Protein AF-A0A8H4WM80-F1 (afdb_monomer_lite)

Secondary structure (DSSP, 8-state):
--SHHHHHHHHHHHHHHHHHHHH-TTS-HHHHHHHHHHHHHHTTSTTHHHHHHHHHH-TTS-HHHHHHHHHHHHHHHHHSTTT--HHHHHHHHHHHHHHHHT--TTS-HHHHHHHHHHHHHHHHHHBTTTBTTHHHHHHHHHHH-HHHHHHHHHHHHHHHIIIIII--HHHHHTHHHHHHHHHHHHSPP-

Foldseek 3Di:
DPPPVVVLVVVLVLLLVLLCLLPDPPHDPVSNVVSVVVLVVLLVDPCLLVSLLVQLLDPPHDLSSNVSSLVSLVSCCPVCVVVDDPVRLVVSQVSLLSSLLRDDPPRDPVSLLSSLLSNLSSCLRPDPNPPPCVLVSLVVQCPNDPSSVVSSVSNLVNLCCCQPPVVPPSNVVVNVVSVVVSVPSVDDDD

Structure (mmCIF, N/CA/C/O backbone):
data_AF-A0A8H4WM80-F1
#
_entry.id   AF-A0A8H4WM80-F1
#
loop_
_atom_site.group_PDB
_atom_site.id
_atom_site.type_symbol
_atom_site.label_atom_id
_atom_site.label_alt_id
_atom_site.label_comp_id
_atom_site.label_asym_id
_atom_site.label_entity_id
_atom_site.label_seq_id
_atom_site.pdbx_PDB_ins_code
_atom_site.Cartn_x
_atom_site.Cartn_y
_atom_site.Cartn_z
_atom_site.occupancy
_atom_site.B_iso_or_equiv
_atom_site.auth_seq_id
_atom_site.auth_comp_id
_atom_site.auth_asym_id
_atom_site.auth_atom_id
_atom_site.pdbx_PDB_model_num
ATOM 1 N N . MET A 1 1 ? -9.226 19.146 -26.123 1.00 34.75 1 MET A N 1
ATOM 2 C CA . MET A 1 1 ? -9.081 18.471 -24.814 1.00 34.75 1 MET A CA 1
ATOM 3 C C . MET A 1 1 ? -8.997 16.954 -25.013 1.00 34.75 1 MET A C 1
ATOM 5 O O . MET A 1 1 ? -9.948 16.258 -24.701 1.00 34.75 1 MET A O 1
ATOM 9 N N . ALA A 1 2 ? -7.896 16.445 -25.583 1.00 35.19 2 ALA A N 1
ATOM 10 C CA . ALA A 1 2 ? -7.710 15.005 -25.851 1.00 35.19 2 ALA A CA 1
ATOM 11 C C . ALA A 1 2 ? -6.268 14.506 -25.602 1.00 35.19 2 ALA A C 1
ATOM 13 O O . ALA A 1 2 ? -5.968 13.344 -25.833 1.00 35.19 2 ALA A O 1
ATOM 14 N N . THR A 1 3 ? -5.367 15.365 -25.119 1.00 41.47 3 THR A N 1
ATOM 15 C CA . THR A 1 3 ? -3.924 15.079 -25.033 1.00 41.47 3 THR A CA 1
ATOM 16 C C . THR A 1 3 ? -3.494 14.412 -23.722 1.00 41.47 3 THR A C 1
ATOM 18 O O . THR A 1 3 ? -2.437 13.796 -23.679 1.00 41.47 3 THR A O 1
ATOM 21 N N . GLY A 1 4 ? -4.309 14.485 -22.662 1.00 41.50 4 GLY A N 1
ATOM 22 C CA . GLY A 1 4 ? -3.942 13.956 -21.340 1.00 41.50 4 GLY A CA 1
ATOM 23 C C . GLY A 1 4 ? -3.995 12.428 -21.211 1.00 41.50 4 GLY A C 1
ATOM 24 O O . GLY A 1 4 ? -3.242 11.869 -20.428 1.00 41.50 4 GLY A O 1
ATOM 25 N N . GLY A 1 5 ? -4.852 11.744 -21.981 1.00 45.94 5 GLY A N 1
ATOM 26 C CA . GLY A 1 5 ? -4.987 10.277 -21.933 1.00 45.94 5 GLY A CA 1
ATOM 27 C C . GLY A 1 5 ? -3.975 9.514 -22.798 1.00 45.94 5 GLY A C 1
ATOM 28 O O . GLY A 1 5 ? -3.669 8.359 -22.518 1.00 45.94 5 GLY A O 1
ATOM 29 N N . GLN A 1 6 ? -3.441 10.151 -23.844 1.00 43.59 6 GLN A N 1
ATOM 30 C CA . GLN A 1 6 ? -2.427 9.548 -24.718 1.00 43.59 6 GLN A CA 1
ATOM 31 C C . GLN A 1 6 ? -1.041 9.573 -24.068 1.00 43.59 6 GLN A C 1
ATOM 33 O O . GLN A 1 6 ? -0.398 8.535 -23.982 1.00 43.59 6 GLN A O 1
ATOM 38 N N . ALA A 1 7 ? -0.636 10.713 -23.496 1.00 54.78 7 ALA A N 1
ATOM 39 C CA . ALA A 1 7 ? 0.670 10.850 -22.848 1.00 54.78 7 ALA A CA 1
ATOM 40 C C . ALA A 1 7 ? 0.853 9.915 -21.635 1.00 54.78 7 ALA A C 1
ATOM 42 O O . ALA A 1 7 ? 1.953 9.431 -21.379 1.00 54.78 7 ALA A O 1
ATOM 43 N N . THR A 1 8 ? -0.222 9.634 -20.892 1.00 60.53 8 THR A N 1
ATOM 44 C CA . THR A 1 8 ? -0.188 8.678 -19.775 1.00 60.53 8 THR A CA 1
ATOM 45 C C . THR A 1 8 ? -0.074 7.234 -20.252 1.00 60.53 8 THR A C 1
ATOM 47 O O . THR A 1 8 ? 0.599 6.437 -19.606 1.00 60.53 8 THR A O 1
ATOM 50 N N . THR A 1 9 ? -0.686 6.898 -21.390 1.00 64.19 9 THR A N 1
ATOM 51 C CA . THR A 1 9 ? -0.608 5.557 -21.984 1.00 64.19 9 THR A CA 1
ATOM 52 C C . THR A 1 9 ? 0.788 5.281 -22.539 1.00 64.19 9 THR A C 1
ATOM 54 O O . THR A 1 9 ? 1.348 4.220 -22.268 1.00 64.19 9 THR A O 1
ATOM 57 N N . ASP A 1 10 ? 1.384 6.264 -23.217 1.00 66.19 10 ASP A N 1
ATOM 58 C CA . ASP A 1 10 ? 2.749 6.160 -23.741 1.00 66.19 10 ASP A CA 1
ATOM 59 C C . ASP A 1 10 ? 3.769 6.016 -22.596 1.00 66.19 10 ASP A C 1
ATOM 61 O O . ASP A 1 10 ? 4.594 5.105 -22.604 1.00 66.19 10 ASP A O 1
ATOM 65 N N . GLY A 1 11 ? 3.632 6.812 -21.526 1.00 81.44 11 GLY A N 1
ATOM 66 C CA . GLY A 1 11 ? 4.509 6.704 -20.356 1.00 81.44 11 GLY A CA 1
ATOM 67 C C . GLY A 1 11 ? 4.400 5.371 -19.599 1.00 81.44 11 GLY A C 1
ATOM 68 O O . GLY A 1 11 ? 5.382 4.922 -19.008 1.00 81.44 11 GLY A O 1
ATOM 69 N N . MET A 1 12 ? 3.235 4.712 -19.614 1.00 86.50 12 MET A N 1
ATOM 70 C CA . MET A 1 12 ? 3.079 3.371 -19.031 1.00 86.50 12 MET A CA 1
ATOM 71 C C . MET A 1 12 ? 3.786 2.301 -19.865 1.00 86.50 12 MET A C 1
ATOM 73 O O . MET A 1 12 ? 4.418 1.412 -19.293 1.00 86.50 12 MET A O 1
ATOM 77 N N . ALA A 1 13 ? 3.716 2.395 -21.196 1.00 89.31 13 ALA A N 1
ATOM 78 C CA . ALA A 1 13 ? 4.417 1.474 -22.085 1.00 89.31 13 ALA A CA 1
ATOM 79 C C . ALA A 1 13 ? 5.940 1.544 -21.877 1.00 89.31 13 ALA A C 1
ATOM 81 O O . ALA A 1 13 ? 6.593 0.504 -21.777 1.00 89.31 13 ALA A O 1
ATOM 82 N N . ASP A 1 14 ? 6.487 2.751 -21.701 1.00 92.44 14 ASP A N 1
ATOM 83 C CA . ASP A 1 14 ? 7.913 2.955 -21.424 1.00 92.44 14 ASP A CA 1
ATOM 84 C C . ASP A 1 14 ? 8.349 2.329 -20.088 1.00 92.44 14 ASP A C 1
ATOM 86 O O . ASP A 1 14 ? 9.414 1.715 -19.998 1.00 92.44 14 ASP A O 1
ATOM 90 N N . ILE A 1 15 ? 7.517 2.432 -19.042 1.00 93.94 15 ILE A N 1
ATOM 91 C CA . ILE A 1 15 ? 7.779 1.795 -17.738 1.00 93.94 15 ILE A CA 1
ATOM 92 C C . ILE A 1 15 ? 7.809 0.273 -17.872 1.00 93.94 15 ILE A C 1
ATOM 94 O O . ILE A 1 15 ? 8.716 -0.375 -17.346 1.00 93.94 15 ILE A O 1
ATOM 98 N N . ILE A 1 16 ? 6.829 -0.299 -18.572 1.00 93.31 16 ILE A N 1
ATOM 99 C CA . ILE A 1 16 ? 6.751 -1.746 -18.793 1.00 93.31 16 ILE A CA 1
ATOM 100 C C . ILE A 1 16 ? 7.993 -2.219 -19.550 1.00 93.31 16 ILE A C 1
ATOM 102 O O . ILE A 1 16 ? 8.654 -3.162 -19.113 1.00 93.31 16 ILE A O 1
ATOM 106 N N . HIS A 1 17 ? 8.371 -1.511 -20.615 1.00 93.56 17 HIS A N 1
ATOM 107 C CA . HIS A 1 17 ? 9.564 -1.834 -21.384 1.00 93.56 17 HIS A CA 1
ATOM 108 C C . HIS A 1 17 ? 10.844 -1.760 -20.536 1.00 93.56 17 HIS A C 1
ATOM 110 O O . HIS A 1 17 ? 11.667 -2.676 -20.566 1.00 93.56 17 HIS A O 1
ATOM 116 N N . ALA A 1 18 ? 11.005 -0.715 -19.721 1.00 94.69 18 ALA A N 1
ATOM 117 C CA . ALA A 1 18 ? 12.163 -0.580 -18.841 1.00 94.69 18 ALA A CA 1
ATOM 118 C C . ALA A 1 18 ? 12.248 -1.709 -17.794 1.00 94.69 18 ALA A C 1
ATOM 120 O O . ALA A 1 18 ? 13.343 -2.193 -17.492 1.00 94.69 18 ALA A O 1
ATOM 121 N N . LEU A 1 19 ? 11.112 -2.181 -17.266 1.00 94.50 19 LEU A N 1
ATOM 122 C CA . LEU A 1 19 ? 11.066 -3.337 -16.360 1.00 94.50 19 LEU A CA 1
ATOM 123 C C . LEU A 1 19 ? 11.480 -4.639 -17.057 1.00 94.50 19 LEU A C 1
ATOM 125 O O . LEU A 1 19 ? 12.216 -5.442 -16.484 1.00 94.50 19 LEU A O 1
ATOM 129 N N . GLU A 1 20 ? 11.051 -4.848 -18.299 1.00 93.06 20 GLU A N 1
ATOM 130 C CA . GLU A 1 20 ? 11.458 -6.010 -19.095 1.00 93.06 20 GLU A CA 1
ATOM 131 C C . GLU A 1 20 ? 12.960 -5.987 -19.397 1.00 93.06 20 GLU A C 1
ATOM 133 O O . GLU A 1 20 ? 13.651 -6.995 -19.223 1.00 93.06 20 GLU A O 1
ATOM 138 N N . VAL A 1 21 ? 13.493 -4.827 -19.793 1.00 94.19 21 VAL A N 1
ATOM 139 C CA . VAL A 1 21 ? 14.924 -4.651 -20.066 1.00 94.19 21 VAL A CA 1
ATOM 140 C C . VAL A 1 21 ? 15.751 -4.881 -18.805 1.00 94.19 21 VAL A C 1
ATOM 142 O O . VAL A 1 21 ? 16.783 -5.556 -18.879 1.00 94.19 21 VAL A O 1
ATOM 145 N N . SER A 1 22 ? 15.320 -4.377 -17.647 1.00 93.44 22 SER A N 1
ATOM 146 C CA . SER A 1 22 ? 16.101 -4.499 -16.414 1.00 93.44 22 SER A CA 1
ATOM 147 C C . SER A 1 22 ? 16.168 -5.942 -15.893 1.00 93.44 22 SER A C 1
ATOM 149 O O . SER A 1 22 ? 17.223 -6.371 -15.412 1.00 93.44 22 SER A O 1
ATOM 151 N N . HIS A 1 23 ? 15.096 -6.720 -16.081 1.00 89.44 23 HIS A N 1
ATOM 152 C CA . HIS A 1 23 ? 15.002 -8.120 -15.651 1.00 89.44 23 HIS A CA 1
ATOM 153 C C . HIS A 1 23 ? 15.377 -9.155 -16.724 1.00 89.44 23 HIS A C 1
ATOM 155 O O . HIS A 1 23 ? 15.517 -10.338 -16.407 1.00 89.44 23 HIS A O 1
ATOM 161 N N . SER A 1 24 ? 15.587 -8.749 -17.978 1.00 91.12 24 SER A N 1
ATOM 162 C CA . SER A 1 24 ? 16.011 -9.663 -19.041 1.00 91.12 24 SER A CA 1
ATOM 163 C C . SER A 1 24 ? 17.460 -10.130 -18.833 1.00 91.12 24 SER A C 1
ATOM 165 O O . SER A 1 24 ? 18.360 -9.297 -18.683 1.00 91.12 24 SER A O 1
ATOM 167 N N . PRO A 1 25 ? 17.745 -11.448 -18.878 1.00 90.00 25 PRO A N 1
ATOM 168 C CA . PRO A 1 25 ? 19.105 -11.975 -18.755 1.00 90.00 25 PRO A CA 1
ATOM 169 C C . PRO A 1 25 ? 19.977 -11.652 -19.977 1.00 90.00 25 PRO A C 1
ATOM 171 O O . PRO A 1 25 ? 21.198 -11.750 -19.898 1.00 90.00 25 PRO A O 1
ATOM 174 N N . MET A 1 26 ? 19.366 -11.269 -21.102 1.00 91.44 26 MET A N 1
ATOM 175 C CA . MET A 1 26 ? 20.065 -10.935 -22.348 1.00 91.44 26 MET A CA 1
ATOM 176 C C . MET A 1 26 ? 20.439 -9.447 -22.443 1.00 91.44 26 MET A C 1
ATOM 178 O O . MET A 1 26 ? 21.188 -9.060 -23.338 1.00 91.44 26 MET A O 1
ATOM 182 N N . SER A 1 27 ? 19.939 -8.602 -21.534 1.00 90.69 27 SER A N 1
ATOM 183 C CA . SER A 1 27 ? 20.251 -7.171 -21.532 1.00 90.69 27 SER A CA 1
ATOM 184 C C . SER A 1 27 ? 21.697 -6.909 -21.123 1.00 90.69 27 SER A C 1
ATOM 186 O O . SER A 1 27 ? 22.195 -7.459 -20.130 1.00 90.69 27 SER A O 1
ATOM 188 N N . SER A 1 28 ? 22.354 -6.007 -21.855 1.00 94.38 28 SER A N 1
ATOM 189 C CA . SER A 1 28 ? 23.683 -5.517 -21.493 1.00 94.38 28 SER A CA 1
ATOM 190 C C . SER A 1 28 ? 23.639 -4.769 -20.156 1.00 94.38 28 SER A C 1
ATOM 192 O O . SER A 1 28 ? 22.605 -4.232 -19.753 1.00 94.38 28 SER A O 1
ATOM 194 N N . ASN A 1 29 ? 24.775 -4.704 -19.459 1.00 93.19 29 ASN A N 1
ATOM 195 C CA . ASN A 1 29 ? 24.857 -3.967 -18.193 1.00 93.19 29 ASN A CA 1
ATOM 196 C C . ASN A 1 29 ? 24.541 -2.476 -18.362 1.00 93.19 29 ASN A C 1
ATOM 198 O O . ASN A 1 29 ? 23.911 -1.899 -17.483 1.00 93.19 29 ASN A O 1
ATOM 202 N N . ALA A 1 30 ? 24.931 -1.877 -19.492 1.00 95.38 30 ALA A N 1
ATOM 203 C CA . ALA A 1 30 ? 24.647 -0.475 -19.784 1.00 95.38 30 ALA A CA 1
ATOM 204 C C . ALA A 1 30 ? 23.139 -0.221 -19.940 1.00 95.38 30 ALA A C 1
ATOM 206 O O . ALA A 1 30 ? 22.602 0.647 -19.261 1.00 95.38 30 ALA A O 1
ATOM 207 N N . LEU A 1 31 ? 22.446 -1.038 -20.746 1.00 94.38 31 LEU A N 1
ATOM 208 C CA . LEU A 1 31 ? 20.996 -0.913 -20.944 1.00 94.38 31 LEU A CA 1
ATOM 209 C C . LEU A 1 31 ? 20.218 -1.183 -19.653 1.00 94.38 31 LEU A C 1
ATOM 211 O O . LEU A 1 31 ? 19.249 -0.494 -19.352 1.00 94.38 31 LEU A O 1
ATOM 215 N N . ARG A 1 32 ? 20.660 -2.160 -18.852 1.00 95.69 32 ARG A N 1
ATOM 216 C CA . ARG A 1 32 ? 20.059 -2.431 -17.541 1.00 95.69 32 ARG A CA 1
ATOM 217 C C . ARG A 1 32 ? 20.215 -1.244 -16.591 1.00 95.69 32 ARG A C 1
ATOM 219 O O . ARG A 1 32 ? 19.262 -0.912 -15.896 1.00 95.69 32 ARG A O 1
ATOM 226 N N . ALA A 1 33 ? 21.390 -0.616 -16.557 1.00 95.75 33 ALA A N 1
ATOM 227 C CA . ALA A 1 33 ? 21.631 0.555 -15.718 1.00 95.75 33 ALA A CA 1
ATOM 228 C C . ALA A 1 33 ? 20.761 1.748 -16.141 1.00 95.75 33 ALA A C 1
ATOM 230 O O . ALA A 1 33 ? 20.151 2.382 -15.284 1.00 95.75 33 ALA A O 1
ATOM 231 N N . GLU A 1 34 ? 20.646 2.003 -17.446 1.00 96.31 34 GLU A N 1
ATOM 232 C CA . GLU A 1 34 ? 19.784 3.053 -17.999 1.00 96.31 34 GLU A CA 1
ATOM 233 C C . GLU A 1 34 ? 18.306 2.813 -17.657 1.00 96.31 34 GLU A C 1
ATOM 235 O O . GLU A 1 34 ? 17.634 3.706 -17.140 1.00 96.31 34 GLU A O 1
ATOM 240 N N . ALA A 1 35 ? 17.818 1.583 -17.846 1.00 95.25 35 ALA A N 1
ATOM 241 C CA . ALA A 1 35 ? 16.449 1.211 -17.505 1.00 95.25 35 ALA A CA 1
ATOM 242 C C . ALA A 1 35 ? 16.156 1.378 -16.004 1.00 95.25 35 ALA A C 1
ATOM 244 O O . ALA A 1 35 ? 15.116 1.917 -15.632 1.00 95.25 35 ALA A O 1
ATOM 245 N N . LEU A 1 36 ? 17.076 0.962 -15.128 1.00 94.44 36 LEU A N 1
ATOM 246 C CA . LEU A 1 36 ? 16.924 1.147 -13.682 1.00 94.44 36 LEU A CA 1
ATOM 247 C C . LEU A 1 36 ? 16.935 2.628 -13.292 1.00 94.44 36 LEU A C 1
ATOM 249 O O . LEU A 1 36 ? 16.112 3.044 -12.483 1.00 94.44 36 LEU A O 1
ATOM 253 N N . GLN A 1 37 ? 17.815 3.435 -13.887 1.00 96.12 37 GLN A N 1
ATOM 254 C CA . GLN A 1 37 ? 17.854 4.876 -13.638 1.00 96.12 37 GLN A CA 1
ATOM 255 C C . GLN A 1 37 ? 16.545 5.558 -14.055 1.00 96.12 37 GLN A C 1
ATOM 257 O O . GLN A 1 37 ? 16.033 6.404 -13.321 1.00 96.12 37 GLN A O 1
ATOM 262 N N . PHE A 1 38 ? 15.982 5.163 -15.198 1.00 95.81 38 PHE A N 1
ATOM 263 C CA . PHE A 1 38 ? 14.671 5.627 -15.640 1.00 95.81 38 PHE A CA 1
ATOM 264 C C . PHE A 1 38 ? 13.560 5.227 -14.658 1.00 95.81 38 PHE A C 1
ATOM 266 O O . PHE A 1 38 ? 12.755 6.063 -14.257 1.00 95.81 38 PHE A O 1
ATOM 273 N N . LEU A 1 39 ? 13.525 3.970 -14.210 1.00 95.31 39 LEU A N 1
ATOM 274 C CA . LEU A 1 39 ? 12.522 3.510 -13.242 1.00 95.31 39 LEU A CA 1
ATOM 275 C C . LEU A 1 39 ? 12.625 4.248 -11.899 1.00 95.31 39 LEU A C 1
ATOM 277 O O . LEU A 1 39 ? 11.601 4.586 -11.305 1.00 95.31 39 LEU A O 1
ATOM 281 N N . GLU A 1 40 ? 13.838 4.550 -11.435 1.00 93.50 40 GLU A N 1
ATOM 282 C CA . GLU A 1 40 ? 14.041 5.366 -10.236 1.00 93.50 40 GLU A CA 1
ATOM 283 C C . GLU A 1 40 ? 13.559 6.808 -10.431 1.00 93.50 40 GLU A C 1
ATOM 285 O O . GLU A 1 40 ? 12.933 7.359 -9.525 1.00 93.50 40 GLU A O 1
ATOM 290 N N . SER A 1 41 ? 13.751 7.416 -11.609 1.00 93.81 41 SER A N 1
ATOM 291 C CA . SER A 1 41 ? 13.234 8.769 -11.854 1.00 93.81 41 SER A CA 1
ATOM 292 C C . SER A 1 41 ? 11.704 8.815 -11.791 1.00 93.81 41 SER A C 1
ATOM 294 O O . SER A 1 41 ? 11.141 9.791 -11.306 1.00 93.81 41 SER A O 1
ATOM 296 N N . LYS A 1 42 ? 11.018 7.733 -12.188 1.00 94.06 42 LYS A N 1
ATOM 297 C CA . LYS A 1 42 ? 9.548 7.636 -12.122 1.00 94.06 42 LYS A CA 1
ATOM 298 C C . LYS A 1 42 ? 8.969 7.650 -10.715 1.00 94.06 42 LYS A C 1
ATOM 300 O O . LYS A 1 42 ? 7.810 8.023 -10.552 1.00 94.06 42 LYS A O 1
ATOM 305 N N . LYS A 1 43 ? 9.755 7.327 -9.688 1.00 90.38 43 LYS A N 1
ATOM 306 C CA . LYS A 1 43 ? 9.329 7.472 -8.286 1.00 90.38 43 LYS A CA 1
ATOM 307 C C . LYS A 1 43 ? 9.154 8.930 -7.856 1.00 90.38 43 LYS A C 1
ATOM 309 O O . LYS A 1 43 ? 8.479 9.183 -6.860 1.00 90.38 43 LYS A O 1
ATOM 314 N N . GLN A 1 44 ? 9.773 9.865 -8.578 1.00 88.88 44 GLN A N 1
ATOM 315 C CA . GLN A 1 44 ? 9.749 11.300 -8.287 1.00 88.88 44 GLN A CA 1
ATOM 316 C C . GLN A 1 44 ? 8.733 12.069 -9.146 1.00 88.88 44 GLN A C 1
ATOM 318 O O . GLN A 1 44 ? 8.540 13.263 -8.925 1.00 88.88 44 GLN A O 1
ATOM 323 N N . ASP A 1 45 ? 8.076 11.406 -10.105 1.00 90.56 45 ASP A N 1
ATOM 324 C CA . ASP A 1 45 ? 7.056 12.032 -10.948 1.00 90.56 45 ASP A CA 1
ATOM 325 C C . ASP A 1 45 ? 5.845 12.471 -10.099 1.00 90.56 45 ASP A C 1
ATOM 327 O O . ASP A 1 45 ? 5.384 11.750 -9.213 1.00 90.56 45 ASP A O 1
ATOM 331 N N . GLU A 1 46 ? 5.253 13.624 -10.424 1.00 88.12 46 GLU A N 1
ATOM 332 C CA . GLU A 1 46 ? 4.069 14.168 -9.731 1.00 88.12 46 GLU A CA 1
ATOM 333 C C . GLU A 1 46 ? 2.888 13.179 -9.711 1.00 88.12 46 GLU A C 1
ATOM 335 O O . GLU A 1 46 ? 2.122 13.101 -8.751 1.00 88.12 46 GLU A O 1
ATOM 340 N N . HIS A 1 47 ? 2.756 12.376 -10.768 1.00 90.25 47 HIS A N 1
ATOM 341 C CA . HIS A 1 47 ? 1.690 11.388 -10.923 1.00 90.25 47 HIS A CA 1
ATOM 342 C C . HIS A 1 47 ? 2.100 9.966 -10.508 1.00 90.25 47 HIS A C 1
ATOM 344 O O . HIS A 1 47 ? 1.348 9.025 -10.772 1.00 90.25 47 HIS A O 1
ATOM 350 N N . ALA A 1 48 ? 3.245 9.789 -9.835 1.00 93.00 48 ALA A N 1
ATOM 351 C CA . ALA A 1 48 ? 3.775 8.479 -9.445 1.00 93.00 48 ALA A CA 1
ATOM 352 C C . ALA A 1 48 ? 2.750 7.617 -8.691 1.00 93.00 48 ALA A C 1
ATOM 354 O O . ALA A 1 48 ? 2.645 6.421 -8.955 1.00 93.00 48 ALA A O 1
ATOM 355 N N . ALA A 1 49 ? 1.936 8.218 -7.817 1.00 94.50 49 ALA A N 1
ATOM 356 C CA . ALA A 1 49 ? 0.898 7.499 -7.080 1.00 94.50 49 ALA A CA 1
ATOM 357 C C . ALA A 1 49 ? -0.176 6.900 -8.003 1.00 94.50 49 ALA A C 1
ATOM 359 O O . ALA A 1 49 ? -0.476 5.709 -7.924 1.00 94.50 49 ALA A O 1
ATOM 360 N N . ARG A 1 50 ? -0.726 7.706 -8.922 1.00 95.19 50 ARG A N 1
ATOM 361 C CA . ARG A 1 50 ? -1.754 7.245 -9.869 1.00 95.19 50 ARG A CA 1
ATOM 362 C C . ARG A 1 50 ? -1.195 6.199 -10.825 1.00 95.19 50 ARG A C 1
ATOM 364 O O . ARG A 1 50 ? -1.838 5.176 -11.039 1.00 95.19 50 ARG A O 1
ATOM 371 N N . THR A 1 51 ? 0.012 6.415 -11.345 1.00 95.62 51 THR A N 1
ATOM 372 C CA . THR A 1 51 ? 0.708 5.429 -12.182 1.00 95.62 51 THR A CA 1
ATOM 373 C C . THR A 1 51 ? 0.931 4.124 -11.419 1.00 95.62 51 THR A C 1
ATOM 375 O O . THR A 1 51 ? 0.615 3.053 -11.928 1.00 95.62 51 THR A O 1
ATOM 378 N N . GLY A 1 52 ? 1.395 4.202 -10.169 1.00 96.56 52 GLY A N 1
ATOM 379 C CA . GLY A 1 52 ? 1.600 3.040 -9.309 1.00 96.56 52 GLY A CA 1
ATOM 380 C C . GLY A 1 52 ? 0.327 2.229 -9.088 1.00 96.56 52 GLY A C 1
ATOM 381 O O . GLY A 1 52 ? 0.336 1.007 -9.239 1.00 96.56 52 GLY A O 1
ATOM 382 N N . PHE A 1 53 ? -0.790 2.909 -8.824 1.00 97.56 53 PHE A N 1
ATOM 383 C CA . PHE A 1 53 ? -2.098 2.273 -8.700 1.00 97.56 53 PHE A CA 1
ATOM 384 C C . PHE A 1 53 ? -2.543 1.569 -9.988 1.00 97.56 53 PHE A C 1
ATOM 386 O O . PHE A 1 53 ? -2.978 0.418 -9.928 1.00 97.56 53 PHE A O 1
ATOM 393 N N . LEU A 1 54 ? -2.419 2.213 -11.153 1.00 96.25 54 LEU A N 1
ATOM 394 C CA . LEU A 1 54 ? -2.793 1.603 -12.436 1.00 96.25 54 LEU A CA 1
ATOM 395 C C . LEU A 1 54 ? -1.967 0.341 -12.720 1.00 96.25 54 LEU A C 1
ATOM 397 O O . LEU A 1 54 ? -2.528 -0.697 -13.064 1.00 96.25 54 LEU A O 1
ATOM 401 N N . LEU A 1 55 ? -0.651 0.397 -12.492 1.00 96.00 55 LEU A N 1
ATOM 402 C CA . LEU A 1 55 ? 0.239 -0.748 -12.692 1.00 96.00 55 LEU A CA 1
ATOM 403 C C . LEU A 1 55 ? -0.065 -1.902 -11.725 1.00 96.00 55 LEU A C 1
ATOM 405 O O . LEU A 1 55 ? -0.044 -3.060 -12.139 1.00 96.00 55 LEU A O 1
ATOM 409 N N . ALA A 1 56 ? -0.357 -1.600 -10.455 1.00 96.75 56 ALA A N 1
ATOM 410 C CA . ALA A 1 56 ? -0.638 -2.604 -9.428 1.00 96.75 56 ALA A CA 1
ATOM 411 C C . ALA A 1 56 ? -2.028 -3.252 -9.563 1.00 96.75 56 ALA A C 1
ATOM 413 O O . ALA A 1 56 ? -2.171 -4.450 -9.301 1.00 96.75 56 ALA A O 1
ATOM 414 N N . SER A 1 57 ? -3.037 -2.469 -9.958 1.00 95.25 57 SER A N 1
ATOM 415 C CA . SER A 1 57 ? -4.448 -2.884 -9.971 1.00 95.25 57 SER A CA 1
ATOM 416 C C . SER A 1 57 ? -4.870 -3.680 -11.206 1.00 95.25 57 SER A C 1
ATOM 418 O O . SER A 1 57 ? -5.889 -4.374 -11.143 1.00 95.25 57 SER A O 1
ATOM 420 N N . ASP A 1 58 ? -4.124 -3.602 -12.311 1.00 93.50 58 ASP A N 1
ATOM 421 C CA . ASP A 1 58 ? -4.404 -4.411 -13.496 1.00 93.50 58 ASP A CA 1
ATOM 422 C C . ASP A 1 58 ? -3.935 -5.855 -13.283 1.00 93.50 58 ASP A C 1
ATOM 424 O O . ASP A 1 58 ? -2.746 -6.146 -13.144 1.00 93.50 58 ASP A O 1
ATOM 428 N N . ILE A 1 59 ? -4.893 -6.779 -13.273 1.00 90.50 59 ILE A N 1
ATOM 429 C CA . ILE A 1 59 ? -4.648 -8.210 -13.095 1.00 90.50 59 ILE A CA 1
ATOM 430 C C . ILE A 1 59 ? -3.881 -8.839 -14.263 1.00 90.50 59 ILE A C 1
ATOM 432 O O . ILE A 1 59 ? -3.238 -9.872 -14.085 1.00 90.50 59 ILE A O 1
ATOM 436 N N . ASN A 1 60 ? -3.937 -8.228 -15.447 1.00 91.62 60 ASN A N 1
ATOM 437 C CA . ASN A 1 60 ? -3.242 -8.728 -16.629 1.00 91.62 60 ASN A CA 1
ATOM 438 C C . ASN A 1 60 ? -1.748 -8.387 -16.599 1.00 91.62 60 ASN A C 1
ATOM 440 O O . ASN A 1 60 ? -0.965 -8.987 -17.337 1.00 91.62 60 ASN A O 1
ATOM 444 N N . ASN A 1 61 ? -1.339 -7.450 -15.738 1.00 92.88 61 ASN A N 1
ATOM 445 C CA . ASN A 1 61 ? 0.063 -7.114 -15.563 1.00 92.88 61 ASN A CA 1
ATOM 446 C C . ASN A 1 61 ? 0.821 -8.247 -14.873 1.00 92.88 61 ASN A C 1
ATOM 448 O O . ASN A 1 61 ? 0.336 -8.907 -13.949 1.00 92.88 61 ASN A O 1
ATOM 452 N N . SER A 1 62 ? 2.075 -8.426 -15.290 1.00 91.81 62 SER A N 1
ATOM 453 C CA . SER A 1 62 ? 2.961 -9.402 -14.668 1.00 91.81 62 SER A CA 1
ATOM 454 C C . SER A 1 62 ? 3.191 -9.078 -13.181 1.00 91.81 62 SER A C 1
ATOM 456 O O . SER A 1 62 ? 3.125 -7.911 -12.774 1.00 91.81 62 SER A O 1
ATOM 458 N N . PRO A 1 63 ? 3.533 -10.078 -12.346 1.00 90.88 63 PRO A N 1
ATOM 459 C CA . PRO A 1 63 ? 3.816 -9.848 -10.929 1.00 90.88 63 PRO A CA 1
ATOM 460 C C . PRO A 1 63 ? 4.939 -8.826 -10.687 1.00 90.88 63 PRO A C 1
ATOM 462 O O . PRO A 1 63 ? 4.923 -8.130 -9.672 1.00 90.88 63 PRO A O 1
ATOM 465 N N . LEU A 1 64 ? 5.880 -8.715 -11.633 1.00 92.12 64 LEU A N 1
ATOM 466 C CA . LEU A 1 64 ? 6.953 -7.723 -11.630 1.00 92.12 64 LEU A CA 1
ATOM 467 C C . LEU A 1 64 ? 6.410 -6.296 -11.794 1.00 92.12 64 LEU A C 1
ATOM 469 O O . LEU A 1 64 ? 6.735 -5.419 -10.996 1.00 92.12 64 LEU A O 1
ATOM 473 N N . ILE A 1 65 ? 5.555 -6.074 -12.796 1.00 95.06 65 ILE A N 1
ATOM 474 C CA . ILE A 1 65 ? 4.948 -4.763 -13.069 1.00 95.06 65 ILE A CA 1
ATOM 475 C C . ILE A 1 65 ? 4.072 -4.333 -11.894 1.00 95.06 65 ILE A C 1
ATOM 477 O O . ILE A 1 65 ? 4.189 -3.211 -11.399 1.00 95.06 65 ILE A O 1
ATOM 481 N N . ARG A 1 66 ? 3.247 -5.254 -11.387 1.00 95.69 66 ARG A N 1
ATOM 482 C CA . ARG A 1 66 ? 2.384 -4.989 -10.233 1.00 95.69 66 ARG A CA 1
ATOM 483 C C . ARG A 1 66 ? 3.196 -4.644 -8.986 1.00 95.69 66 ARG A C 1
ATOM 485 O O . ARG A 1 66 ? 2.840 -3.719 -8.261 1.00 95.69 66 ARG A O 1
ATOM 492 N N . HIS A 1 67 ? 4.312 -5.340 -8.758 1.00 95.00 67 HIS A N 1
ATOM 493 C CA . HIS A 1 67 ? 5.223 -5.039 -7.654 1.00 95.00 67 HIS A CA 1
ATOM 494 C C . HIS A 1 67 ? 5.852 -3.648 -7.781 1.00 95.00 67 HIS A C 1
ATOM 496 O O . HIS A 1 67 ? 5.881 -2.904 -6.803 1.00 95.00 67 HIS A O 1
ATOM 502 N N . PHE A 1 68 ? 6.306 -3.264 -8.977 1.00 96.19 68 PHE A N 1
ATOM 503 C CA . PHE A 1 68 ? 6.814 -1.914 -9.210 1.00 96.19 68 PHE A CA 1
ATOM 504 C C . PHE A 1 68 ? 5.742 -0.848 -8.938 1.00 96.19 68 PHE A C 1
ATOM 506 O O . PHE A 1 68 ? 6.032 0.159 -8.294 1.00 96.19 68 PHE A O 1
ATOM 513 N N . GLY A 1 69 ? 4.490 -1.105 -9.330 1.00 96.94 69 GLY A N 1
ATOM 514 C CA . GLY A 1 69 ? 3.359 -0.232 -9.016 1.00 96.94 69 GLY A CA 1
ATOM 515 C C . GLY A 1 69 ? 3.160 -0.010 -7.511 1.00 96.94 69 GLY A C 1
ATOM 516 O O . GLY A 1 69 ? 3.018 1.130 -7.066 1.00 96.94 69 GLY A O 1
ATOM 517 N N . LEU A 1 70 ? 3.241 -1.078 -6.707 1.00 97.06 70 LEU A N 1
ATOM 518 C CA . LEU A 1 70 ? 3.208 -0.968 -5.243 1.00 97.06 70 LEU A CA 1
ATOM 519 C C . LEU A 1 70 ? 4.403 -0.180 -4.690 1.00 97.06 70 LEU A C 1
ATOM 521 O O . LEU A 1 70 ? 4.236 0.600 -3.757 1.00 97.06 70 LEU A O 1
ATOM 525 N N . SER A 1 71 ? 5.592 -0.342 -5.273 1.00 95.50 71 SER A N 1
ATOM 526 C CA . SER A 1 71 ? 6.796 0.398 -4.874 1.00 95.50 71 SER A CA 1
ATOM 527 C C . SER A 1 71 ? 6.711 1.898 -5.185 1.00 95.50 71 SER A C 1
ATOM 529 O O . SER A 1 71 ? 7.268 2.699 -4.437 1.00 95.50 71 SER A O 1
ATOM 531 N N . LEU A 1 72 ? 5.996 2.305 -6.242 1.00 96.12 72 LEU A N 1
ATOM 532 C CA . LEU A 1 72 ? 5.707 3.721 -6.508 1.00 96.12 72 LEU A CA 1
ATOM 533 C C . LEU A 1 72 ? 4.800 4.316 -5.423 1.00 96.12 72 LEU A C 1
ATOM 535 O O . LEU A 1 72 ? 5.110 5.375 -4.880 1.00 96.12 72 LEU A O 1
ATOM 539 N N . LEU A 1 73 ? 3.709 3.622 -5.078 1.00 96.69 73 LEU A N 1
ATOM 540 C CA . LEU A 1 73 ? 2.794 4.047 -4.009 1.00 96.69 73 LEU A CA 1
ATOM 541 C C . LEU A 1 73 ? 3.520 4.167 -2.664 1.00 96.69 73 LEU A C 1
ATOM 543 O O . LEU A 1 73 ? 3.368 5.165 -1.962 1.00 96.69 73 LEU A O 1
ATOM 547 N N . ASP A 1 74 ? 4.349 3.175 -2.346 1.00 94.81 74 ASP A N 1
ATOM 548 C CA . ASP A 1 74 ? 5.175 3.143 -1.140 1.00 94.81 74 ASP A CA 1
ATOM 549 C C . ASP A 1 74 ? 6.147 4.317 -1.080 1.00 94.81 74 ASP A C 1
ATOM 551 O O . ASP A 1 74 ? 6.229 5.015 -0.071 1.00 94.81 74 ASP A O 1
ATOM 555 N N . HIS A 1 75 ? 6.844 4.588 -2.187 1.00 93.62 75 HIS A N 1
ATOM 556 C CA . HIS A 1 75 ? 7.772 5.705 -2.259 1.00 93.62 75 HIS A CA 1
ATOM 557 C C . HIS A 1 75 ? 7.062 7.036 -2.005 1.00 93.62 75 HIS A C 1
ATOM 559 O O . HIS A 1 75 ? 7.524 7.813 -1.170 1.00 93.62 75 HIS A O 1
ATOM 565 N N . VAL A 1 76 ? 5.921 7.283 -2.660 1.00 93.06 76 VAL A N 1
ATOM 566 C CA . VAL A 1 76 ? 5.143 8.514 -2.456 1.00 93.06 76 VAL A CA 1
ATOM 567 C C . VAL A 1 76 ? 4.714 8.651 -0.993 1.00 93.06 76 VAL A C 1
ATOM 569 O O . VAL A 1 76 ? 4.890 9.710 -0.393 1.00 93.06 76 VAL A O 1
ATOM 572 N N . LEU A 1 77 ? 4.202 7.582 -0.388 1.00 89.62 77 LEU A N 1
ATOM 573 C CA . LEU A 1 77 ? 3.670 7.618 0.972 1.00 89.62 77 LEU A CA 1
ATOM 574 C C . LEU A 1 77 ? 4.758 7.795 2.048 1.00 89.62 77 LEU A C 1
ATOM 576 O O . LEU A 1 77 ? 4.549 8.510 3.034 1.00 89.62 77 LEU A O 1
ATOM 580 N N . LEU A 1 78 ? 5.926 7.176 1.854 1.00 83.62 78 LEU A N 1
ATOM 581 C CA . LEU A 1 78 ? 7.036 7.218 2.808 1.00 83.62 78 LEU A CA 1
ATOM 582 C C . LEU A 1 78 ? 7.941 8.443 2.625 1.00 83.62 78 LEU A C 1
ATOM 584 O O . LEU A 1 78 ? 8.334 9.053 3.614 1.00 83.62 78 LEU A O 1
ATOM 588 N N . HIS A 1 79 ? 8.252 8.833 1.385 1.00 80.69 79 HIS A N 1
ATOM 589 C CA . HIS A 1 79 ? 9.256 9.869 1.103 1.00 80.69 79 HIS A CA 1
ATOM 590 C C . HIS A 1 79 ? 8.641 11.255 0.902 1.00 80.69 79 HIS A C 1
ATOM 592 O O . HIS A 1 79 ? 9.264 12.251 1.263 1.00 80.69 79 HIS A O 1
ATOM 598 N N . ALA A 1 80 ? 7.413 11.339 0.380 1.00 73.44 80 ALA A N 1
ATOM 599 C CA . ALA A 1 80 ? 6.679 12.602 0.306 1.00 73.44 80 ALA A CA 1
ATOM 600 C C . ALA A 1 80 ? 5.710 12.789 1.484 1.00 73.44 80 ALA A C 1
ATOM 602 O O . ALA A 1 80 ? 5.126 13.859 1.613 1.00 73.44 80 ALA A O 1
ATOM 603 N N . GLY A 1 81 ? 5.562 11.788 2.363 1.00 64.62 81 GLY A N 1
ATOM 604 C CA . GLY A 1 81 ? 4.493 11.689 3.361 1.00 64.62 81 GLY A CA 1
ATOM 605 C C . GLY A 1 81 ? 4.229 12.944 4.197 1.00 64.62 81 GLY A C 1
ATOM 606 O O . GLY A 1 81 ? 3.072 13.306 4.375 1.00 64.62 81 GLY A O 1
ATOM 607 N N . PHE A 1 82 ? 5.271 13.639 4.665 1.00 70.38 82 PHE A N 1
ATOM 608 C CA . PHE A 1 82 ? 5.118 14.877 5.450 1.00 70.38 82 PHE A CA 1
ATOM 609 C C . PHE A 1 82 ? 4.750 16.111 4.615 1.00 70.38 82 PHE A C 1
ATOM 611 O O . PHE A 1 82 ? 4.236 17.084 5.156 1.00 70.38 82 PHE A O 1
ATOM 618 N N . ALA A 1 83 ? 5.028 16.089 3.312 1.00 80.50 83 ALA A N 1
ATOM 619 C CA . ALA A 1 83 ? 4.679 17.158 2.380 1.00 80.50 83 ALA A CA 1
ATOM 620 C C . ALA A 1 83 ? 3.287 16.964 1.750 1.00 80.50 83 ALA A C 1
ATOM 622 O O . ALA A 1 83 ? 2.749 17.906 1.160 1.00 80.50 83 ALA A O 1
ATOM 623 N N . LEU A 1 84 ? 2.707 15.762 1.864 1.00 85.12 84 LEU A N 1
ATOM 624 C CA . LEU A 1 84 ? 1.391 15.459 1.314 1.00 85.12 84 LEU A CA 1
ATOM 625 C C 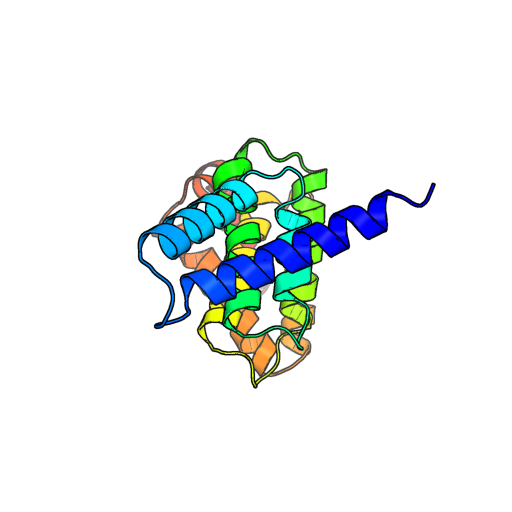. LEU A 1 84 ? 0.302 16.245 2.043 1.00 85.12 84 LEU A C 1
ATOM 627 O O . LEU A 1 84 ? 0.201 16.237 3.268 1.00 85.12 84 LEU A O 1
ATOM 631 N N . GLN A 1 85 ? -0.555 16.889 1.260 1.00 90.31 85 GLN A N 1
ATOM 632 C CA . GLN A 1 85 ? -1.756 17.534 1.772 1.00 90.31 85 GLN A CA 1
ATOM 633 C C . GLN A 1 85 ? -2.828 16.488 2.096 1.00 90.31 85 GLN A C 1
ATOM 635 O O . GLN A 1 85 ? -2.868 15.423 1.478 1.00 90.31 85 GLN A O 1
ATOM 640 N N . SER A 1 86 ? -3.756 16.834 2.992 1.00 91.06 86 SER A N 1
ATOM 641 C CA . SER A 1 86 ? -4.907 15.990 3.364 1.00 91.06 86 SER A CA 1
ATOM 642 C C . SER A 1 86 ? -5.617 15.386 2.139 1.00 91.06 86 SER A C 1
ATOM 644 O O . SER A 1 86 ? -5.783 14.171 2.049 1.00 91.06 86 SER A O 1
ATOM 646 N N . GLY A 1 87 ? -5.910 16.197 1.114 1.00 93.19 87 GLY A N 1
ATOM 647 C CA . GLY A 1 87 ? -6.531 15.712 -0.125 1.00 93.19 87 GLY A CA 1
ATOM 648 C C . GLY A 1 87 ? -5.715 14.636 -0.857 1.00 93.19 87 GLY A C 1
ATOM 649 O O . GLY A 1 87 ? -6.284 13.659 -1.332 1.00 93.19 87 GLY A O 1
ATOM 650 N N . GLN A 1 88 ? -4.385 14.758 -0.897 1.00 92.62 88 GLN A N 1
ATOM 651 C CA . GLN A 1 88 ? -3.511 13.764 -1.536 1.00 92.62 88 GLN A CA 1
ATOM 652 C C . GLN A 1 88 ? -3.442 12.462 -0.728 1.00 92.62 88 GLN A C 1
ATOM 654 O O . GLN A 1 88 ? -3.407 11.376 -1.306 1.00 92.62 88 GLN A O 1
ATOM 659 N N . ILE A 1 89 ? -3.461 12.559 0.605 1.00 94.12 89 ILE A N 1
ATOM 660 C CA . ILE A 1 89 ? -3.531 11.392 1.493 1.00 94.12 89 ILE A CA 1
ATOM 661 C C . ILE A 1 89 ? -4.854 10.650 1.275 1.00 94.12 89 ILE A C 1
ATOM 663 O O . ILE A 1 89 ? -4.853 9.425 1.171 1.00 94.12 89 ILE A O 1
ATOM 667 N N . MET A 1 90 ? -5.968 11.373 1.127 1.00 95.81 90 MET A N 1
ATOM 668 C CA . MET A 1 90 ? -7.271 10.763 0.852 1.00 95.81 90 MET A CA 1
ATOM 669 C C . MET A 1 90 ? -7.354 10.143 -0.550 1.00 95.81 90 MET A C 1
ATOM 671 O O . MET A 1 90 ? -7.948 9.079 -0.708 1.00 95.81 90 MET A O 1
ATOM 675 N N . GLU A 1 91 ? -6.705 10.724 -1.563 1.00 95.81 91 GLU A N 1
ATOM 676 C CA . GLU A 1 91 ? -6.574 10.065 -2.871 1.00 95.81 91 GLU A CA 1
ATOM 677 C C . GLU A 1 91 ? -5.780 8.751 -2.776 1.00 95.81 91 GLU A C 1
ATOM 679 O O . GLU A 1 91 ? -6.204 7.730 -3.325 1.00 95.81 91 GLU A O 1
ATOM 684 N N . LEU A 1 92 ? -4.653 8.746 -2.052 1.00 95.94 92 LEU A N 1
ATOM 685 C CA . LEU A 1 92 ? -3.872 7.531 -1.787 1.00 95.94 92 LEU A CA 1
ATOM 686 C C . LEU A 1 92 ? -4.691 6.487 -1.030 1.00 95.94 92 LEU A C 1
ATOM 688 O O . LEU A 1 92 ? -4.660 5.310 -1.393 1.00 95.94 92 LEU A O 1
ATOM 692 N N . LYS A 1 93 ? -5.461 6.919 -0.026 1.00 96.62 93 LYS A N 1
ATOM 693 C CA . LYS A 1 93 ? -6.386 6.066 0.722 1.00 96.62 93 LYS A CA 1
ATOM 694 C C . LYS A 1 93 ? -7.339 5.341 -0.209 1.00 96.62 93 LYS A C 1
ATOM 696 O O . LYS A 1 93 ? -7.453 4.123 -0.113 1.00 96.62 93 LYS A O 1
ATOM 701 N N . GLU A 1 94 ? -8.006 6.048 -1.117 1.00 97.94 94 GLU A N 1
ATOM 702 C CA . GLU A 1 94 ? -8.973 5.413 -2.018 1.00 97.94 94 GLU A CA 1
ATOM 703 C C . GLU A 1 94 ? -8.307 4.426 -2.985 1.00 97.94 94 GLU A C 1
ATOM 705 O O . GLU A 1 94 ? -8.832 3.332 -3.203 1.00 97.94 94 GLU A O 1
ATOM 710 N N . MET A 1 95 ? -7.114 4.750 -3.495 1.00 98.25 95 MET A N 1
ATOM 711 C CA . MET A 1 95 ? -6.336 3.829 -4.331 1.00 98.25 95 MET A CA 1
ATOM 712 C C . MET A 1 95 ? -5.956 2.550 -3.572 1.00 98.25 95 MET A C 1
ATOM 714 O O . MET A 1 95 ? -6.161 1.447 -4.076 1.00 98.25 95 MET A O 1
ATOM 718 N N . ILE A 1 96 ? -5.443 2.671 -2.347 1.00 97.88 96 ILE A N 1
ATOM 719 C CA . ILE A 1 96 ? -5.010 1.520 -1.539 1.00 97.88 96 ILE A CA 1
ATOM 720 C C . ILE A 1 96 ? -6.207 0.688 -1.059 1.00 97.88 96 ILE A C 1
ATOM 722 O O . ILE A 1 96 ? -6.138 -0.542 -1.062 1.00 97.88 96 ILE A O 1
ATOM 726 N N . MET A 1 97 ? -7.327 1.329 -0.720 1.00 97.94 97 MET A N 1
ATOM 727 C CA . MET A 1 97 ? -8.591 0.651 -0.415 1.00 97.94 97 MET A CA 1
ATOM 728 C C . MET A 1 97 ? -9.120 -0.148 -1.608 1.00 97.94 97 MET A C 1
ATOM 730 O O . MET A 1 97 ? -9.649 -1.245 -1.444 1.00 97.94 97 MET A O 1
ATOM 734 N N . GLU A 1 98 ? -8.986 0.377 -2.823 1.00 97.88 98 GLU A N 1
ATOM 735 C CA . GLU A 1 98 ? -9.379 -0.363 -4.018 1.00 97.88 98 GLU A CA 1
ATOM 736 C C . GLU A 1 98 ? -8.449 -1.553 -4.280 1.00 97.88 98 GLU A C 1
ATOM 738 O O . GLU A 1 98 ? -8.927 -2.632 -4.632 1.00 97.88 98 GLU A O 1
ATOM 743 N N . LEU A 1 99 ? -7.139 -1.404 -4.047 1.00 97.81 99 LEU A N 1
ATOM 744 C CA . LEU A 1 99 ? -6.201 -2.526 -4.126 1.00 97.81 99 LEU A CA 1
ATOM 745 C C . LEU A 1 99 ? -6.544 -3.621 -3.113 1.00 97.81 99 LEU A C 1
ATOM 747 O O . LEU A 1 99 ? -6.532 -4.792 -3.484 1.00 97.81 99 LEU A O 1
ATOM 751 N N . SER A 1 100 ? -6.883 -3.264 -1.869 1.00 97.44 100 SER A N 1
ATOM 752 C CA . SER A 1 100 ? -7.204 -4.251 -0.832 1.00 97.44 100 SER A CA 1
ATOM 753 C C . SER A 1 100 ? -8.486 -5.025 -1.138 1.00 97.44 100 SER A C 1
ATOM 755 O O . SER A 1 100 ? -8.497 -6.240 -0.967 1.00 97.44 100 SER A O 1
ATOM 757 N N . ARG A 1 101 ? -9.522 -4.362 -1.675 1.00 96.50 101 ARG A N 1
ATOM 758 C CA . ARG A 1 101 ? -10.770 -5.010 -2.127 1.00 96.50 101 ARG A CA 1
ATOM 759 C C . ARG A 1 101 ? -10.580 -5.964 -3.308 1.00 96.50 101 ARG A C 1
ATOM 761 O O . ARG A 1 101 ? -11.391 -6.867 -3.503 1.00 96.50 101 ARG A O 1
ATOM 768 N N . ARG A 1 102 ? -9.558 -5.733 -4.138 1.00 95.00 102 ARG A N 1
ATOM 769 C CA . ARG A 1 102 ? -9.296 -6.500 -5.368 1.00 95.00 102 ARG A CA 1
ATOM 770 C C . ARG A 1 102 ? -8.351 -7.682 -5.175 1.00 95.00 102 ARG A C 1
ATOM 772 O O . ARG A 1 102 ? -8.088 -8.380 -6.153 1.00 95.00 102 ARG A O 1
ATOM 779 N N . ILE A 1 103 ? -7.841 -7.916 -3.966 1.00 94.06 103 ILE A N 1
ATOM 780 C CA . ILE A 1 103 ? -6.912 -9.020 -3.723 1.00 94.06 103 ILE A CA 1
ATOM 781 C C . ILE A 1 103 ? -7.578 -10.374 -4.010 1.00 94.06 103 ILE A C 1
ATOM 783 O O . ILE A 1 103 ? -8.717 -10.645 -3.627 1.00 94.06 103 ILE A O 1
ATOM 787 N N . GLN A 1 104 ? -6.824 -11.248 -4.674 1.00 93.31 104 GLN A N 1
ATOM 788 C CA . GLN A 1 104 ? -7.224 -12.596 -5.056 1.00 93.31 104 GLN A CA 1
ATOM 789 C C . GLN A 1 104 ? -6.343 -13.658 -4.395 1.00 93.31 104 GLN A C 1
ATOM 791 O O . GLN A 1 104 ? -5.190 -13.419 -4.040 1.00 93.31 104 GLN A O 1
ATOM 796 N N . GLN A 1 105 ? -6.870 -14.878 -4.259 1.00 91.38 105 GLN A N 1
ATOM 797 C CA . GLN A 1 105 ? -6.113 -15.997 -3.674 1.00 91.38 105 GLN A CA 1
ATOM 798 C C . GLN A 1 105 ? -4.867 -16.357 -4.499 1.00 91.38 105 GLN A C 1
ATOM 800 O O . GLN A 1 105 ? -3.884 -16.849 -3.952 1.00 91.38 105 GLN A O 1
ATOM 805 N N . THR A 1 106 ? -4.907 -16.092 -5.805 1.00 91.62 106 THR A N 1
ATOM 806 C CA . THR A 1 106 ? -3.806 -16.300 -6.752 1.00 91.62 106 THR A CA 1
ATOM 807 C C . THR A 1 106 ? -2.711 -15.243 -6.653 1.00 91.62 106 THR A C 1
ATOM 809 O O . THR A 1 106 ? -1.636 -15.448 -7.215 1.00 91.62 106 THR A O 1
ATOM 812 N N . ASP A 1 107 ? -2.952 -14.122 -5.963 1.00 92.25 107 ASP A N 1
ATOM 813 C CA . ASP A 1 107 ? -1.915 -13.113 -5.776 1.00 92.25 107 ASP A CA 1
ATOM 814 C C . ASP A 1 107 ? -0.759 -13.690 -4.946 1.00 92.25 107 ASP A C 1
ATOM 816 O O . ASP A 1 107 ? -0.992 -14.430 -3.990 1.00 92.25 107 ASP A O 1
ATOM 820 N N . PRO A 1 108 ? 0.502 -13.345 -5.243 1.00 91.69 108 PRO A N 1
ATOM 821 C CA . PRO A 1 108 ? 1.621 -13.724 -4.389 1.00 91.69 108 PRO A CA 1
ATOM 822 C C . PRO A 1 108 ? 1.498 -13.140 -2.974 1.00 91.69 108 PRO A C 1
ATOM 824 O O . PRO A 1 108 ? 1.008 -12.024 -2.789 1.00 91.69 108 PRO A O 1
ATOM 827 N N . SER A 1 109 ? 2.017 -13.845 -1.963 1.00 92.44 109 SER A N 1
ATOM 828 C CA . SER A 1 109 ? 1.991 -13.373 -0.566 1.00 92.44 109 SER A CA 1
ATOM 829 C C . SER A 1 109 ? 2.662 -12.009 -0.392 1.00 92.44 109 SER A C 1
ATOM 831 O O . SER A 1 109 ? 2.120 -11.149 0.293 1.00 92.44 109 SER A O 1
ATOM 833 N N . TYR A 1 110 ? 3.787 -11.766 -1.075 1.00 93.75 110 TYR A N 1
ATOM 834 C CA . TYR A 1 110 ? 4.480 -10.477 -1.015 1.00 93.75 110 TYR A CA 1
ATOM 835 C C . TYR A 1 110 ? 3.590 -9.311 -1.472 1.00 93.75 110 TYR A C 1
ATOM 837 O O . TYR A 1 110 ? 3.713 -8.210 -0.942 1.00 93.75 110 TYR A O 1
ATOM 845 N N . TYR A 1 111 ? 2.697 -9.539 -2.443 1.00 94.69 111 TYR A N 1
ATOM 846 C CA . TYR A 1 111 ? 1.794 -8.509 -2.952 1.00 94.69 111 TYR A CA 1
ATOM 847 C C . TYR A 1 111 ? 0.759 -8.161 -1.881 1.00 94.69 111 TYR A C 1
ATOM 849 O O . TYR A 1 111 ? 0.595 -6.994 -1.536 1.00 94.69 111 TYR A O 1
ATOM 857 N N . ARG A 1 112 ? 0.125 -9.183 -1.291 1.00 95.06 112 ARG A N 1
ATOM 858 C CA . ARG A 1 112 ? -0.866 -9.005 -0.218 1.00 95.06 112 ARG A CA 1
ATOM 859 C C . ARG A 1 112 ? -0.266 -8.309 1.002 1.00 95.06 112 ARG A C 1
ATOM 861 O O . ARG A 1 112 ? -0.847 -7.347 1.495 1.00 95.06 112 ARG A O 1
ATOM 868 N N . ASN A 1 113 ? 0.925 -8.738 1.422 1.00 95.62 113 ASN A N 1
ATOM 869 C CA . ASN A 1 113 ? 1.642 -8.143 2.549 1.00 95.62 113 ASN A CA 1
ATOM 870 C C . ASN A 1 113 ? 1.963 -6.669 2.283 1.00 95.62 113 ASN A C 1
ATOM 872 O O . ASN A 1 113 ? 1.769 -5.824 3.151 1.00 95.62 113 ASN A O 1
ATOM 876 N N . LYS A 1 114 ? 2.416 -6.337 1.068 1.00 96.75 114 LYS A N 1
ATOM 877 C CA . LYS A 1 114 ? 2.739 -4.953 0.718 1.00 96.75 114 LYS A CA 1
ATOM 878 C C . LYS A 1 114 ? 1.491 -4.068 0.646 1.00 96.75 114 LYS A C 1
ATOM 880 O O . LYS A 1 114 ? 1.553 -2.920 1.071 1.00 96.75 114 LYS A O 1
ATOM 885 N N . VAL A 1 115 ? 0.350 -4.588 0.185 1.00 97.31 115 VAL A N 1
ATOM 886 C CA . VAL A 1 115 ? -0.930 -3.858 0.250 1.00 97.31 115 VAL A CA 1
ATOM 887 C C . VAL A 1 115 ? -1.354 -3.607 1.701 1.00 97.31 115 VAL A C 1
ATOM 889 O O . VAL A 1 115 ? -1.742 -2.486 2.014 1.00 97.31 115 VAL A O 1
ATOM 892 N N . ALA A 1 116 ? -1.233 -4.597 2.593 1.00 97.31 116 ALA A N 1
ATOM 893 C CA . ALA A 1 116 ? -1.525 -4.423 4.020 1.00 97.31 116 ALA A CA 1
ATOM 894 C C . ALA A 1 116 ? -0.628 -3.351 4.672 1.00 97.31 116 ALA A C 1
ATOM 896 O O . ALA A 1 116 ? -1.127 -2.484 5.388 1.00 97.31 116 ALA A O 1
ATOM 897 N N . GLN A 1 117 ? 0.670 -3.346 4.351 1.00 96.44 117 GLN A N 1
ATOM 898 C CA . GLN A 1 117 ? 1.612 -2.316 4.808 1.00 96.44 117 GLN A CA 1
ATOM 899 C C . GLN A 1 117 ? 1.212 -0.914 4.332 1.00 96.44 117 GLN A C 1
ATOM 901 O O . G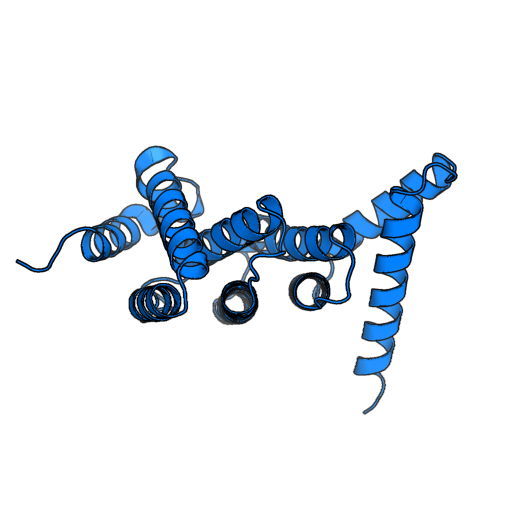LN A 1 117 ? 1.094 0.000 5.142 1.00 96.44 117 GLN A O 1
ATOM 906 N N . LEU A 1 118 ? 0.943 -0.740 3.032 1.00 97.06 118 LEU A N 1
ATOM 907 C CA . LEU A 1 118 ? 0.504 0.547 2.474 1.00 97.06 118 LEU A CA 1
ATOM 908 C C . LEU A 1 118 ? -0.787 1.046 3.129 1.00 97.06 118 LEU A C 1
ATOM 910 O O . LEU A 1 118 ? -0.950 2.242 3.376 1.00 97.06 118 LEU A O 1
ATOM 914 N N . TRP A 1 119 ? -1.701 0.124 3.420 1.00 97.62 119 TRP A N 1
ATOM 915 C CA . TRP A 1 119 ? -2.955 0.428 4.089 1.00 97.62 119 TRP A CA 1
ATOM 916 C C . TRP A 1 119 ? -2.703 0.968 5.503 1.00 97.62 119 TRP A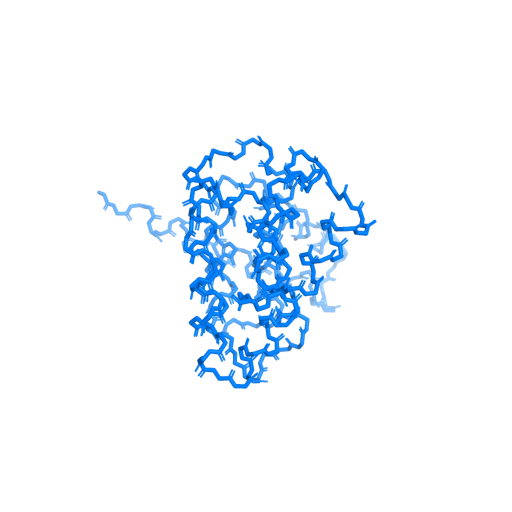 C 1
ATOM 918 O O . TRP A 1 119 ? -3.219 2.032 5.849 1.00 97.62 119 TRP A O 1
ATOM 928 N N . ALA A 1 120 ? -1.855 0.294 6.290 1.00 96.25 120 ALA A N 1
ATOM 929 C CA . ALA A 1 120 ? -1.462 0.745 7.625 1.00 96.25 120 ALA A CA 1
ATOM 930 C C . ALA A 1 120 ? -0.760 2.116 7.589 1.00 96.25 120 ALA A C 1
ATOM 932 O O . ALA A 1 120 ? -1.071 2.999 8.388 1.00 96.25 120 ALA A O 1
ATOM 933 N N . GLU A 1 121 ? 0.128 2.343 6.620 1.00 94.62 121 GLU A N 1
ATOM 934 C CA . GLU A 1 121 ? 0.818 3.624 6.439 1.00 94.62 121 GLU A CA 1
ATOM 935 C C . GLU A 1 121 ? -0.142 4.795 6.170 1.00 94.62 121 GLU A C 1
ATOM 937 O O . GLU A 1 121 ? 0.015 5.879 6.747 1.00 94.62 121 GLU A O 1
ATOM 942 N N . VAL A 1 122 ? -1.164 4.604 5.330 1.00 95.44 122 VAL A N 1
ATOM 943 C CA . VAL A 1 122 ? -2.196 5.632 5.123 1.00 95.44 122 VAL A CA 1
ATOM 944 C C . VAL A 1 122 ? -3.050 5.820 6.372 1.00 95.44 122 VAL A C 1
ATOM 946 O O . VAL A 1 122 ? -3.351 6.963 6.734 1.00 95.44 122 VAL A O 1
ATOM 949 N N . ALA A 1 123 ? -3.425 4.732 7.047 1.00 95.31 123 ALA A N 1
ATOM 950 C CA . ALA A 1 123 ? -4.223 4.798 8.265 1.00 95.31 123 ALA A CA 1
ATOM 951 C C . ALA A 1 123 ? -3.522 5.632 9.346 1.00 95.31 123 ALA A C 1
ATOM 953 O O . ALA A 1 123 ? -4.120 6.575 9.862 1.00 95.31 123 ALA A O 1
ATOM 954 N N . LYS A 1 124 ? -2.227 5.398 9.603 1.00 93.12 124 LYS A N 1
ATOM 955 C CA . LYS A 1 124 ? -1.430 6.203 10.550 1.00 93.12 124 LYS A CA 1
ATOM 956 C C . LYS A 1 124 ? -1.514 7.708 10.273 1.00 93.12 124 LYS A C 1
ATOM 958 O O . LYS A 1 124 ? -1.529 8.510 11.202 1.00 93.12 124 LYS A O 1
ATOM 963 N N . ARG A 1 125 ? -1.616 8.116 9.006 1.00 91.81 125 ARG A N 1
ATOM 964 C CA . ARG A 1 125 ? -1.626 9.533 8.595 1.00 91.81 125 ARG A CA 1
ATOM 965 C C . ARG A 1 125 ? -3.003 10.191 8.614 1.00 91.81 125 ARG A C 1
ATOM 967 O O . ARG A 1 125 ? -3.068 11.407 8.730 1.00 91.81 125 ARG A O 1
ATOM 974 N N . SER A 1 126 ? -4.082 9.422 8.494 1.00 93.44 126 SER A N 1
ATOM 975 C CA . SER A 1 126 ? -5.427 9.974 8.252 1.00 93.44 126 SER A CA 1
ATOM 976 C C . SER A 1 126 ? -6.489 9.527 9.254 1.00 93.44 126 SER A C 1
ATOM 978 O O . SER A 1 126 ? -7.496 10.218 9.416 1.00 93.44 126 SER A O 1
ATOM 980 N N . TRP A 1 127 ? -6.282 8.411 9.956 1.00 94.12 127 TRP A N 1
ATOM 981 C CA . TRP A 1 127 ? -7.265 7.860 10.884 1.00 94.12 127 TRP A CA 1
ATOM 982 C C . TRP A 1 127 ? -7.527 8.809 12.051 1.00 94.12 127 TRP A C 1
ATOM 984 O O . TRP A 1 127 ? -6.583 9.216 12.722 1.00 94.12 127 TRP A O 1
ATOM 994 N N . GLY A 1 128 ? -8.791 9.175 12.280 1.00 89.12 128 GLY A N 1
ATOM 995 C CA . GLY A 1 128 ? -9.188 10.123 13.330 1.00 89.12 128 GLY A CA 1
ATOM 996 C C . GLY A 1 128 ? -8.921 11.596 12.993 1.00 89.12 128 GLY A C 1
ATOM 997 O O . GLY A 1 128 ? -9.053 12.448 13.867 1.00 89.12 128 GLY A O 1
ATOM 998 N N . ILE A 1 129 ? -8.527 11.894 11.749 1.00 90.88 129 ILE A N 1
ATOM 999 C CA . ILE A 1 129 ? -8.445 13.255 11.200 1.00 90.88 129 ILE A CA 1
ATOM 1000 C C . ILE A 1 129 ? -9.431 13.352 10.032 1.00 90.88 129 ILE A C 1
ATOM 1002 O O . ILE A 1 129 ? -10.544 13.852 10.189 1.00 90.88 129 ILE A O 1
ATOM 1006 N N . ASP A 1 130 ? -9.041 12.794 8.886 1.00 93.25 130 ASP A N 1
ATOM 1007 C CA . ASP A 1 130 ? -9.809 12.834 7.637 1.00 93.25 130 ASP A CA 1
ATOM 1008 C C . ASP A 1 130 ? -10.478 11.487 7.330 1.00 93.25 130 ASP A C 1
ATOM 1010 O O . ASP A 1 130 ? -11.474 11.421 6.608 1.00 93.25 130 ASP A O 1
ATOM 1014 N N . TRP A 1 131 ? -9.973 10.400 7.921 1.00 94.88 131 TRP A N 1
ATOM 1015 C CA . TRP A 1 131 ? -10.523 9.056 7.788 1.00 94.88 131 TRP A CA 1
ATOM 1016 C C . TRP A 1 131 ? -11.153 8.588 9.103 1.00 94.88 131 TRP A C 1
ATOM 1018 O O . TRP A 1 131 ? -10.578 7.811 9.862 1.00 94.88 131 TRP A O 1
ATOM 1028 N N . ASN A 1 132 ? -12.357 9.086 9.386 1.00 90.75 132 ASN A N 1
ATOM 1029 C CA . ASN A 1 132 ? -13.071 8.767 10.629 1.00 90.75 132 ASN A CA 1
ATOM 1030 C C . ASN A 1 132 ? -13.742 7.382 10.620 1.00 90.75 132 ASN A C 1
ATOM 1032 O O . ASN A 1 132 ? -13.857 6.776 11.672 1.00 90.75 132 ASN A O 1
ATOM 1036 N N . GLY A 1 133 ? -14.147 6.866 9.454 1.00 92.38 133 GLY A N 1
ATOM 1037 C CA . GLY A 1 133 ? -14.787 5.544 9.307 1.00 92.38 133 GLY A CA 1
ATOM 1038 C C . GLY A 1 133 ? -13.819 4.398 8.996 1.00 92.38 133 GLY A C 1
ATOM 1039 O O . GLY A 1 133 ? -14.165 3.486 8.248 1.00 92.38 133 GLY A O 1
ATOM 1040 N N . MET A 1 134 ? -12.579 4.488 9.471 1.00 95.06 134 MET A N 1
ATOM 1041 C CA . MET A 1 134 ? -11.521 3.512 9.178 1.00 95.06 134 MET A CA 1
ATOM 1042 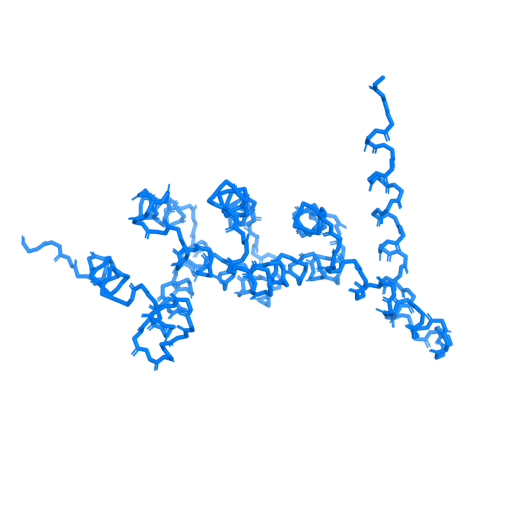C C . MET A 1 134 ? -11.827 2.126 9.768 1.00 95.06 134 MET A C 1
ATOM 1044 O O . MET A 1 134 ? -11.633 1.107 9.108 1.00 95.06 134 MET A O 1
ATOM 1048 N N . ASP A 1 135 ? -12.371 2.088 10.979 1.00 92.81 135 ASP A N 1
ATOM 1049 C CA . ASP A 1 135 ? -12.849 0.891 11.670 1.00 92.81 135 ASP A CA 1
ATOM 1050 C C . ASP A 1 135 ? -13.986 0.196 10.903 1.00 92.81 135 ASP A C 1
ATOM 1052 O O . ASP A 1 135 ? -13.970 -1.021 10.707 1.00 92.81 135 ASP A O 1
ATOM 1056 N N . GLN A 1 136 ? -14.937 0.974 10.382 1.00 94.69 136 GLN A N 1
ATOM 1057 C CA . GLN A 1 136 ? -16.006 0.468 9.530 1.00 94.69 136 GLN A CA 1
ATOM 1058 C C . GLN A 1 136 ? -15.452 -0.101 8.215 1.00 94.69 136 GLN A C 1
ATOM 1060 O O . GLN A 1 136 ? -15.924 -1.138 7.746 1.00 94.69 136 GLN A O 1
ATOM 1065 N N . ASP A 1 137 ? -14.435 0.536 7.631 1.00 97.12 137 ASP A N 1
ATOM 1066 C CA . ASP A 1 137 ? -13.746 0.042 6.437 1.00 97.12 137 ASP A CA 1
ATOM 1067 C C . ASP A 1 137 ? -13.009 -1.289 6.709 1.00 97.12 137 ASP A C 1
ATOM 1069 O O . ASP A 1 137 ? -13.106 -2.217 5.898 1.00 97.12 137 ASP A O 1
ATOM 1073 N N . LEU A 1 138 ? -12.357 -1.441 7.870 1.00 96.94 138 LEU A N 1
ATOM 1074 C CA . LEU A 1 138 ? -11.788 -2.721 8.317 1.00 96.94 138 LEU A CA 1
ATOM 1075 C C . LEU A 1 138 ? -12.863 -3.790 8.509 1.00 96.94 138 LEU A C 1
ATOM 1077 O O . LEU A 1 138 ? -12.689 -4.924 8.061 1.00 96.94 138 LEU A O 1
ATOM 1081 N N . PHE A 1 139 ? -13.987 -3.440 9.133 1.00 95.81 139 PHE A N 1
ATOM 1082 C CA . PHE A 1 139 ? -15.105 -4.359 9.328 1.00 95.81 139 PHE A CA 1
ATOM 1083 C C . PHE A 1 139 ? -15.701 -4.823 7.992 1.00 95.81 139 PHE A C 1
ATOM 1085 O O . PHE A 1 139 ? -16.016 -6.002 7.815 1.00 95.81 139 PHE A O 1
ATOM 1092 N N . ASN A 1 140 ? -15.820 -3.923 7.017 1.00 97.12 140 ASN A N 1
ATOM 1093 C CA . ASN A 1 140 ? -16.297 -4.261 5.680 1.00 97.12 140 ASN A CA 1
ATOM 1094 C C . ASN A 1 140 ? -15.341 -5.241 4.979 1.00 97.12 140 ASN A C 1
ATOM 1096 O O . ASN A 1 140 ? -15.796 -6.241 4.421 1.00 97.12 140 ASN A O 1
ATOM 1100 N N . LEU A 1 141 ? -14.024 -5.008 5.062 1.00 97.06 141 LEU A N 1
ATOM 1101 C CA . LEU A 1 141 ? -13.016 -5.941 4.546 1.00 97.06 141 LEU A CA 1
ATOM 1102 C C . LEU A 1 141 ? -13.074 -7.293 5.271 1.00 97.06 141 LEU A C 1
ATOM 1104 O O . LEU A 1 141 ? -13.091 -8.336 4.622 1.00 97.06 141 LEU A O 1
ATOM 1108 N N . TRP A 1 142 ? -13.184 -7.298 6.601 1.00 97.25 142 TRP A N 1
ATOM 1109 C CA . TRP A 1 142 ? -13.275 -8.519 7.407 1.00 97.25 142 TRP A CA 1
ATOM 1110 C C . TRP A 1 142 ? -14.434 -9.427 6.977 1.00 97.25 142 TRP A C 1
ATOM 1112 O O . TRP A 1 142 ? -14.309 -10.655 6.953 1.00 97.25 142 TRP A O 1
ATOM 1122 N N . ASN A 1 143 ? -15.568 -8.831 6.611 1.00 97.56 143 ASN A N 1
ATOM 1123 C CA . ASN A 1 143 ? -16.750 -9.569 6.175 1.00 97.56 143 ASN A CA 1
ATOM 1124 C C . ASN A 1 143 ? -16.721 -9.975 4.693 1.00 97.56 143 ASN A C 1
ATOM 1126 O O . ASN A 1 143 ? -17.573 -10.758 4.275 1.00 97.56 143 ASN A O 1
ATOM 1130 N N . ALA A 1 144 ? -15.753 -9.501 3.901 1.00 96.81 144 ALA A N 1
ATOM 1131 C CA . ALA A 1 144 ? -15.707 -9.764 2.464 1.00 96.81 144 ALA A CA 1
ATOM 1132 C C . ALA A 1 144 ? -15.322 -11.217 2.129 1.00 96.81 144 ALA A C 1
ATOM 1134 O O . ALA A 1 144 ? -15.995 -11.871 1.335 1.00 96.81 144 ALA A O 1
ATOM 1135 N N . SER A 1 145 ? -14.237 -11.746 2.709 1.00 96.62 145 SER A N 1
ATOM 1136 C CA . SER A 1 145 ? -13.838 -13.154 2.544 1.00 96.62 145 SER A CA 1
ATOM 1137 C C . SER A 1 145 ? -12.773 -13.575 3.562 1.00 96.62 145 SER A C 1
ATOM 1139 O O . SER A 1 145 ? -12.176 -12.734 4.226 1.00 96.62 145 SER A O 1
ATOM 1141 N N . VAL A 1 146 ? -12.480 -14.881 3.653 1.00 96.25 146 VAL A N 1
ATOM 1142 C CA . VAL A 1 146 ? -11.382 -15.407 4.495 1.00 96.25 146 VAL A CA 1
ATOM 1143 C C . VAL A 1 146 ? -10.041 -14.751 4.148 1.00 96.25 146 VAL A C 1
ATOM 1145 O O . VAL A 1 146 ? -9.301 -14.369 5.045 1.00 96.25 146 VAL A O 1
ATOM 1148 N N . LEU A 1 147 ? -9.774 -14.535 2.858 1.00 95.50 147 LEU A N 1
ATOM 1149 C CA . LEU A 1 147 ? -8.560 -13.861 2.396 1.00 95.50 147 LEU A CA 1
ATOM 1150 C C . LEU A 1 147 ? -8.470 -12.413 2.900 1.00 95.50 147 LEU A C 1
ATOM 1152 O O . LEU A 1 147 ? -7.405 -11.957 3.300 1.00 95.50 147 LEU A O 1
ATOM 1156 N N . HIS A 1 148 ? -9.592 -11.691 2.918 1.00 97.38 148 HIS A N 1
ATOM 1157 C CA . HIS A 1 148 ? -9.616 -10.327 3.443 1.00 97.38 148 HIS A CA 1
ATOM 1158 C C . HIS A 1 148 ? -9.481 -10.285 4.965 1.00 97.38 148 HIS A C 1
ATOM 1160 O O . HIS A 1 148 ? -8.908 -9.331 5.484 1.00 97.38 148 HIS A O 1
ATOM 1166 N N . LYS A 1 149 ? -9.910 -11.329 5.686 1.00 97.62 149 LYS A N 1
ATOM 1167 C CA . LYS A 1 149 ? -9.612 -11.456 7.121 1.00 97.62 149 LYS A CA 1
ATOM 1168 C C . LYS A 1 149 ? -8.112 -11.546 7.375 1.00 97.62 149 LYS A C 1
ATOM 1170 O O . LYS A 1 149 ? -7.629 -10.869 8.271 1.00 97.62 149 LYS A O 1
ATOM 1175 N N . GLU A 1 150 ? -7.373 -12.313 6.573 1.00 96.00 150 GLU A N 1
ATOM 1176 C CA . GLU A 1 150 ? -5.905 -12.367 6.673 1.00 96.00 150 GLU A CA 1
ATOM 1177 C C . GLU A 1 150 ? -5.272 -10.986 6.453 1.00 96.00 150 GLU A C 1
ATOM 1179 O O . GLU A 1 150 ? -4.390 -10.586 7.208 1.00 96.00 150 GLU A O 1
ATOM 1184 N N . ILE A 1 151 ? -5.758 -10.226 5.465 1.00 96.88 151 ILE A N 1
ATOM 1185 C CA . ILE A 1 151 ? -5.283 -8.858 5.214 1.00 96.88 151 ILE A CA 1
ATOM 1186 C C . ILE A 1 151 ? -5.593 -7.941 6.398 1.00 96.88 151 ILE A C 1
ATOM 1188 O O . ILE A 1 151 ? -4.712 -7.211 6.834 1.00 96.88 151 ILE A O 1
ATOM 1192 N N . VAL A 1 152 ? -6.815 -7.987 6.939 1.00 97.81 152 VAL A N 1
ATOM 1193 C CA . VAL A 1 152 ? -7.201 -7.190 8.114 1.00 97.81 152 VAL A CA 1
ATOM 1194 C C . VAL A 1 152 ? -6.313 -7.525 9.311 1.00 97.81 152 VAL A C 1
ATOM 1196 O O . VAL A 1 152 ? -5.836 -6.612 9.977 1.00 97.81 152 VAL A O 1
ATOM 1199 N N . LEU A 1 153 ? -6.030 -8.806 9.559 1.00 97.06 153 LEU A N 1
ATOM 1200 C CA . LEU A 1 153 ? -5.108 -9.209 10.623 1.00 97.06 153 LEU A CA 1
ATOM 1201 C C . LEU A 1 153 ? -3.696 -8.665 10.383 1.00 97.06 153 LEU A C 1
ATOM 1203 O O . LEU A 1 153 ? -3.111 -8.112 11.306 1.00 97.06 153 LEU A O 1
ATOM 1207 N N . SER A 1 154 ? -3.184 -8.742 9.152 1.00 97.50 154 SER A N 1
ATOM 1208 C CA . SER A 1 154 ? -1.863 -8.203 8.800 1.00 97.50 154 SER A CA 1
ATOM 1209 C C . SER A 1 154 ? -1.789 -6.676 8.942 1.00 97.50 154 SER A C 1
ATOM 1211 O O . SER A 1 154 ? -0.775 -6.140 9.389 1.00 97.50 154 SER A O 1
ATOM 1213 N N . ILE A 1 155 ? -2.869 -5.966 8.607 1.00 97.69 155 ILE A N 1
ATOM 1214 C CA . ILE A 1 155 ? -2.995 -4.521 8.828 1.00 97.69 155 ILE A CA 1
ATOM 1215 C C . ILE A 1 155 ? -2.937 -4.205 10.323 1.00 97.69 155 ILE A C 1
ATOM 1217 O O . ILE A 1 155 ? -2.172 -3.336 10.733 1.00 97.69 155 ILE A O 1
ATOM 1221 N N . LEU A 1 156 ? -3.745 -4.895 11.132 1.00 96.88 156 LEU A N 1
ATOM 1222 C CA . LEU A 1 156 ? -3.818 -4.672 12.576 1.00 96.88 156 LEU A CA 1
ATOM 1223 C C . LEU A 1 156 ? -2.501 -5.021 13.276 1.00 96.88 156 LEU A C 1
ATOM 1225 O O . LEU A 1 156 ? -2.071 -4.281 14.156 1.00 96.88 156 LEU A O 1
ATOM 1229 N N . GLU A 1 157 ? -1.839 -6.097 12.849 1.00 95.81 157 GLU A N 1
ATOM 1230 C CA . GLU A 1 157 ? -0.491 -6.467 13.283 1.00 95.81 157 GLU A CA 1
ATOM 1231 C C . GLU A 1 157 ? 0.500 -5.340 12.969 1.00 95.81 157 GLU A C 1
ATOM 1233 O O . GLU A 1 157 ? 1.131 -4.817 13.885 1.00 95.81 157 GLU A O 1
ATOM 1238 N N . THR A 1 158 ? 0.552 -4.881 11.714 1.00 95.12 158 THR A N 1
ATOM 1239 C CA . THR A 1 158 ? 1.455 -3.797 11.283 1.00 95.12 158 THR A CA 1
ATOM 1240 C C . THR A 1 158 ? 1.205 -2.506 12.064 1.00 95.12 158 THR A C 1
ATOM 1242 O O . THR A 1 158 ? 2.143 -1.898 12.571 1.00 95.12 158 THR A O 1
ATOM 1245 N N . LEU A 1 159 ? -0.061 -2.104 12.225 1.00 95.00 159 LEU A N 1
ATOM 1246 C CA . LEU A 1 159 ? -0.425 -0.934 13.024 1.00 95.00 159 LEU A CA 1
ATOM 1247 C C . LEU A 1 159 ? 0.021 -1.087 14.477 1.00 95.00 159 LEU A C 1
ATOM 1249 O O . LEU A 1 159 ? 0.569 -0.145 15.040 1.00 95.00 159 LEU A O 1
ATOM 1253 N N . SER A 1 160 ? -0.183 -2.259 15.080 1.00 93.25 160 SER A N 1
ATOM 1254 C CA . SER A 1 160 ? 0.232 -2.501 16.461 1.00 93.25 160 SER A CA 1
ATOM 1255 C C . SER A 1 160 ? 1.751 -2.454 16.635 1.00 93.25 160 SER A C 1
ATOM 1257 O O . SER A 1 160 ? 2.231 -1.847 17.592 1.00 93.25 160 SER A O 1
ATOM 1259 N N . GLU A 1 161 ? 2.515 -3.019 15.697 1.00 92.31 161 GLU A N 1
ATOM 1260 C CA . GLU A 1 161 ? 3.974 -2.943 15.716 1.00 92.31 161 GLU A CA 1
ATOM 1261 C C . GLU A 1 161 ? 4.454 -1.499 15.578 1.00 92.31 161 GLU A C 1
ATOM 1263 O O . GLU A 1 161 ? 5.311 -1.059 16.341 1.00 92.31 161 GLU A O 1
ATOM 1268 N N . ASP A 1 162 ? 3.903 -0.745 14.631 1.00 92.06 162 ASP A N 1
ATOM 1269 C CA . ASP A 1 162 ? 4.357 0.615 14.354 1.00 92.06 162 ASP A CA 1
ATOM 1270 C C . ASP A 1 162 ? 3.977 1.599 15.464 1.00 92.06 162 ASP A C 1
ATOM 1272 O O . ASP A 1 162 ? 4.784 2.461 15.815 1.00 92.06 162 ASP A O 1
ATOM 1276 N N . ILE A 1 163 ? 2.778 1.454 16.037 1.00 90.50 163 ILE A N 1
ATOM 1277 C CA . ILE A 1 163 ? 2.236 2.374 17.042 1.00 90.50 163 ILE A CA 1
ATOM 1278 C C . ILE A 1 163 ? 2.771 2.071 18.446 1.00 90.50 163 ILE A C 1
ATOM 1280 O O . ILE A 1 163 ? 3.107 3.009 19.164 1.00 90.50 163 ILE A O 1
ATOM 1284 N N . PHE A 1 164 ? 2.866 0.796 18.842 1.00 86.88 164 PHE A N 1
ATOM 1285 C CA . PHE A 1 164 ? 3.270 0.430 20.207 1.00 86.88 164 PHE A CA 1
ATOM 1286 C C . PHE A 1 164 ? 4.740 0.029 20.341 1.00 86.88 164 PHE A C 1
ATOM 1288 O O . PHE A 1 164 ? 5.312 0.211 21.412 1.00 86.88 164 PHE A O 1
ATOM 1295 N N . TYR A 1 165 ? 5.338 -0.590 19.316 1.00 85.19 165 TYR A N 1
ATOM 1296 C CA . TYR A 1 165 ? 6.672 -1.187 19.446 1.00 85.19 165 TYR A CA 1
ATOM 1297 C C . TYR A 1 165 ? 7.772 -0.347 18.799 1.00 85.19 165 TYR A C 1
ATOM 1299 O O . TYR A 1 165 ? 8.782 -0.058 19.437 1.00 85.19 165 TYR A O 1
ATOM 1307 N N . ARG A 1 166 ? 7.607 0.020 17.525 1.00 85.31 166 ARG A N 1
ATOM 1308 C CA . ARG A 1 166 ? 8.623 0.758 16.760 1.00 85.31 166 ARG A CA 1
ATOM 1309 C C . ARG A 1 166 ? 8.541 2.260 16.980 1.00 85.31 166 ARG A C 1
ATOM 1311 O O . ARG A 1 166 ? 9.568 2.920 16.858 1.00 85.31 166 ARG A O 1
ATOM 1318 N N . GLU A 1 167 ? 7.337 2.766 17.249 1.00 79.50 167 GLU A N 1
ATOM 1319 C CA . GLU A 1 167 ? 7.032 4.195 17.358 1.00 79.50 167 GLU A CA 1
ATOM 1320 C C . GLU A 1 167 ? 7.626 4.986 16.181 1.00 79.50 167 GLU A C 1
ATOM 1322 O O . GLU A 1 167 ? 8.367 5.957 16.351 1.00 79.50 167 GLU A O 1
ATOM 1327 N N . ASP A 1 168 ? 7.331 4.555 14.951 1.00 80.94 168 ASP A N 1
ATOM 1328 C CA . ASP A 1 168 ? 7.880 5.201 13.756 1.00 80.94 168 ASP A CA 1
ATOM 1329 C C . ASP A 1 168 ? 7.495 6.692 13.676 1.00 80.94 168 ASP A C 1
ATOM 1331 O O . ASP A 1 168 ? 6.612 7.166 14.389 1.00 80.94 168 ASP A O 1
ATOM 1335 N N . THR A 1 169 ? 8.159 7.485 12.828 1.00 79.75 169 THR A N 1
ATOM 1336 C CA . THR A 1 169 ? 7.997 8.952 12.869 1.00 79.75 169 THR A CA 1
ATOM 1337 C C . THR A 1 169 ? 6.538 9.397 12.707 1.00 79.75 169 THR A C 1
ATOM 1339 O O . THR A 1 169 ? 6.108 10.333 13.380 1.00 79.75 169 THR A O 1
ATOM 1342 N N . ALA A 1 170 ? 5.764 8.721 11.850 1.00 79.00 170 ALA A N 1
ATOM 1343 C CA . ALA A 1 170 ? 4.345 9.014 11.666 1.00 79.00 170 ALA A CA 1
ATOM 1344 C C . ALA A 1 170 ? 3.518 8.662 12.915 1.00 79.00 170 ALA A C 1
ATOM 1346 O O . ALA A 1 170 ? 2.686 9.469 13.335 1.00 79.00 170 ALA A O 1
ATOM 1347 N N . SER A 1 171 ? 3.768 7.501 13.530 1.00 79.06 171 SER A N 1
A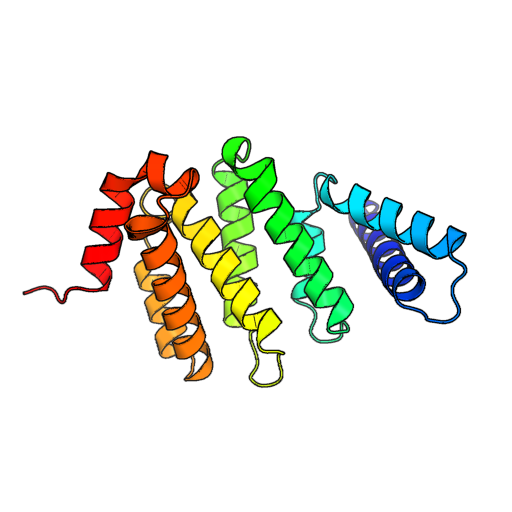TOM 1348 C CA . SER A 1 171 ? 3.079 7.073 14.751 1.00 79.06 171 SER A CA 1
ATOM 1349 C C . SER A 1 171 ? 3.453 7.930 15.951 1.00 79.06 171 SER A C 1
ATOM 1351 O O . SER A 1 171 ? 2.565 8.366 16.672 1.00 79.06 171 SER A O 1
ATOM 1353 N N . SER A 1 172 ? 4.735 8.254 16.134 1.00 83.06 172 SER A N 1
ATOM 1354 C CA . SER A 1 172 ? 5.236 9.077 17.241 1.00 83.06 172 SER A CA 1
ATOM 1355 C C . SER A 1 172 ? 4.558 10.447 17.304 1.00 83.06 172 SER A C 1
ATOM 1357 O O . SER A 1 172 ? 4.152 10.897 18.374 1.00 83.06 172 SER A O 1
ATOM 1359 N N . LEU A 1 173 ? 4.375 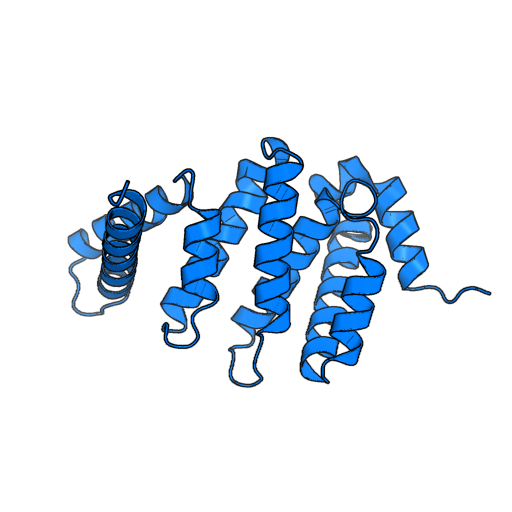11.107 16.155 1.00 85.56 173 LEU A N 1
ATOM 1360 C CA . LEU A 1 173 ? 3.723 12.421 16.093 1.00 85.56 173 LEU A CA 1
ATOM 1361 C C . LEU A 1 173 ? 2.238 12.375 16.471 1.00 85.56 173 LEU A C 1
ATOM 1363 O O . LEU A 1 173 ? 1.674 13.397 16.857 1.00 85.56 173 LEU A O 1
ATOM 1367 N N . ARG A 1 174 ? 1.604 11.205 16.352 1.00 89.81 174 ARG A N 1
ATOM 1368 C CA . ARG A 1 174 ? 0.172 10.991 16.594 1.00 89.81 174 ARG A CA 1
ATOM 1369 C C . ARG A 1 174 ? -0.100 9.955 17.687 1.00 89.81 174 ARG A C 1
ATOM 1371 O O . ARG A 1 174 ? -1.211 9.432 17.774 1.00 89.81 174 ARG A O 1
ATOM 1378 N N . GLY A 1 175 ? 0.903 9.656 18.514 1.00 83.00 175 GLY A N 1
ATOM 1379 C CA . GLY A 1 175 ? 0.933 8.447 19.335 1.00 83.00 175 GLY A CA 1
ATOM 1380 C C . GLY A 1 175 ? -0.272 8.331 20.255 1.00 83.00 175 GLY A C 1
ATOM 1381 O O . GLY A 1 175 ? -0.906 7.288 20.295 1.00 83.00 175 GLY A O 1
ATOM 1382 N N . THR A 1 176 ? -0.655 9.402 20.955 1.00 87.00 176 THR A N 1
ATOM 1383 C CA . THR A 1 176 ? -1.802 9.370 21.879 1.00 87.00 176 THR A CA 1
ATOM 1384 C C . THR A 1 176 ? -3.122 9.038 21.178 1.00 87.00 176 THR A C 1
ATOM 1386 O O . THR A 1 176 ? -3.865 8.183 21.663 1.00 87.00 176 THR A O 1
ATOM 1389 N N . ASP A 1 177 ? -3.402 9.668 20.036 1.00 90.38 177 ASP A N 1
ATOM 1390 C CA . ASP A 1 177 ? -4.660 9.472 19.308 1.00 90.38 177 ASP A CA 1
ATOM 1391 C C . ASP A 1 177 ? -4.724 8.083 18.670 1.00 90.38 177 ASP A C 1
ATOM 1393 O O . ASP A 1 177 ? -5.728 7.383 18.811 1.00 90.38 177 ASP A O 1
ATOM 1397 N N . LEU A 1 178 ? -3.636 7.666 18.012 1.00 91.81 178 LEU A N 1
ATOM 1398 C CA . LEU A 1 178 ? -3.540 6.356 17.367 1.00 91.81 178 LEU A CA 1
ATOM 1399 C C . LEU A 1 178 ? -3.559 5.215 18.389 1.00 91.81 178 LEU A C 1
ATOM 1401 O O . LEU A 1 178 ? -4.241 4.220 18.161 1.00 91.81 178 LEU A O 1
ATOM 1405 N N . ASN A 1 179 ? -2.883 5.373 19.533 1.00 89.75 179 ASN A N 1
ATOM 1406 C CA . ASN A 1 179 ? -2.929 4.402 20.629 1.00 89.75 179 ASN A CA 1
ATOM 1407 C C . ASN A 1 179 ? -4.362 4.201 21.121 1.00 89.75 179 ASN A C 1
ATOM 1409 O O . ASN A 1 179 ? -4.827 3.067 21.214 1.00 89.75 179 ASN A O 1
ATOM 1413 N N . ARG A 1 180 ? -5.079 5.295 21.417 1.00 89.62 180 ARG A N 1
ATOM 1414 C CA . ARG A 1 180 ? -6.465 5.210 21.893 1.00 89.62 180 ARG A CA 1
ATOM 1415 C C . ARG A 1 180 ? -7.355 4.519 20.864 1.00 89.62 180 ARG A C 1
ATOM 1417 O O . ARG A 1 180 ? -8.068 3.584 21.213 1.00 89.62 180 ARG A O 1
ATOM 1424 N N . ALA A 1 181 ? -7.286 4.960 19.612 1.00 90.19 181 ALA A N 1
ATOM 1425 C CA . ALA A 1 181 ? -8.131 4.430 18.553 1.00 90.19 181 ALA A CA 1
ATOM 1426 C C . ALA A 1 181 ? -7.846 2.937 18.284 1.00 90.19 181 ALA A C 1
ATOM 1428 O O . ALA A 1 181 ? -8.767 2.151 18.075 1.00 90.19 181 ALA A O 1
ATOM 1429 N N . LEU A 1 182 ? -6.579 2.511 18.351 1.00 90.88 182 LEU A N 1
ATOM 1430 C CA . LEU A 1 182 ? -6.198 1.110 18.160 1.00 90.88 182 LEU A CA 1
ATOM 1431 C C . LEU A 1 182 ? -6.638 0.214 19.320 1.00 90.88 182 LEU A C 1
ATOM 1433 O O . LEU A 1 182 ? -7.093 -0.905 19.084 1.00 90.88 182 LEU A O 1
ATOM 1437 N N . VAL A 1 183 ? -6.579 0.712 20.557 1.00 90.19 183 VAL A N 1
ATOM 1438 C CA . VAL A 1 183 ? -7.141 0.003 21.715 1.00 90.19 183 VAL A CA 1
ATOM 1439 C C . VAL A 1 183 ? -8.643 -0.219 21.537 1.00 90.19 183 VAL A C 1
ATOM 1441 O O . VAL A 1 183 ? -9.098 -1.338 21.751 1.00 90.19 183 VAL A O 1
ATOM 1444 N N . GLU A 1 184 ? -9.395 0.783 21.073 1.00 88.44 184 GLU A N 1
ATOM 1445 C CA . GLU A 1 184 ? -10.843 0.663 20.834 1.00 88.44 184 GLU A CA 1
ATOM 1446 C C . GLU A 1 184 ? -11.203 -0.443 19.824 1.00 88.44 184 GLU A C 1
ATOM 1448 O O . GLU A 1 184 ? -12.241 -1.082 19.973 1.00 88.44 184 GLU A O 1
ATOM 1453 N N . ILE A 1 185 ? -10.337 -0.732 18.843 1.00 88.38 185 ILE A N 1
ATOM 1454 C CA . ILE A 1 185 ? -10.533 -1.862 17.918 1.00 88.38 185 ILE A CA 1
ATOM 1455 C C . ILE A 1 185 ? -10.301 -3.214 18.613 1.00 88.38 185 ILE A C 1
ATOM 1457 O O . ILE A 1 185 ? -11.034 -4.173 18.364 1.00 88.38 185 ILE A O 1
ATOM 1461 N N . PHE A 1 186 ? -9.267 -3.325 19.452 1.00 84.69 186 PHE A N 1
ATOM 1462 C CA . PHE A 1 186 ? -8.877 -4.600 20.066 1.00 84.69 186 PHE A CA 1
ATOM 1463 C C . PHE A 1 186 ? -9.673 -4.959 21.320 1.00 84.69 186 PHE A C 1
ATOM 1465 O O . PHE A 1 186 ? -9.787 -6.140 21.657 1.00 84.69 186 PHE A O 1
ATOM 1472 N N . THR A 1 187 ? -10.203 -3.968 22.034 1.00 82.69 187 THR A N 1
ATOM 1473 C CA . THR A 1 187 ? -10.949 -4.200 23.268 1.00 82.69 187 THR A CA 1
ATOM 1474 C C . THR A 1 187 ? -12.449 -4.148 23.002 1.00 82.69 187 THR A C 1
ATOM 1476 O O . THR A 1 187 ? -12.933 -3.124 22.522 1.00 82.69 187 THR A O 1
ATOM 1479 N N . PRO A 1 188 ? -13.217 -5.200 23.335 1.00 65.62 188 PRO A N 1
ATOM 1480 C CA . PRO A 1 188 ? -14.667 -5.130 23.242 1.00 65.62 188 PRO A CA 1
ATOM 1481 C C . PRO A 1 188 ? -15.197 -4.035 24.175 1.00 65.62 188 PRO A C 1
ATOM 1483 O O . PRO A 1 188 ? -14.707 -3.876 25.295 1.00 65.62 188 PRO A O 1
ATOM 1486 N N . LEU A 1 189 ? -16.217 -3.305 23.717 1.00 63.56 189 LEU A N 1
ATOM 1487 C CA . LEU A 1 189 ? -16.995 -2.414 24.576 1.00 63.56 189 LEU A CA 1
ATOM 1488 C C . LEU A 1 189 ? -17.590 -3.252 25.717 1.00 63.56 189 LEU A C 1
ATOM 1490 O O . LEU A 1 189 ? -18.302 -4.227 25.461 1.00 63.56 189 LEU A O 1
ATOM 1494 N N . ALA A 1 190 ? -17.213 -2.904 26.949 1.00 56.09 190 ALA A N 1
ATOM 1495 C CA . ALA A 1 190 ? -17.701 -3.535 28.173 1.00 56.09 190 ALA A CA 1
ATOM 1496 C C . ALA A 1 190 ? -19.199 -3.287 28.395 1.00 56.09 190 ALA A C 1
ATOM 1498 O O . ALA A 1 190 ? -19.682 -2.191 28.024 1.00 56.09 190 ALA A O 1
#

Radius of gyration: 18.02 Å; chains: 1; bounding box: 43×35×54 Å

pLDDT: mean 89.71, std 11.87, range [34.75, 98.25]

Sequence (190 aa):
MATGGQATTDGMADIIHALEVSHSPMSSNALRAEALQFLESKKQDEHAARTGFLLASDINNSPLIRHFGLSLLDHVLLHAGFALQSGQIMELKEMIMELSRRIQQTDPSYYRNKVAQLWAEVAKRSWGIDWNGMDQDLFNLWNASVLHKEIVLSILETLSEDIFYREDTASSLRGTDLNRALVEIFTPLA